Protein AF-A0A183N0U7-F1 (afdb_monomer)

Secondary structure (DSSP, 8-state):
-HHHHHHTT--------HHHHHHHHT---HHHHHHHHHHHHHHHHHTS-TTSHHHHHHH----SPPPTTS-S--HHHHHHHHHHHTT--HHHHHHHHH-HHHHHHHHTS----------HHHHHHHHHHHHHHHHHTHHHHH-TTS-HHHHHHHIIIIIIHHHTTTGGGS---HHHHHHHHHHHHHHHHHHTT--------HHHHHHHHT---HHHH--

Radius of gyration: 23.71 Å; Cα contacts (8 Å, |Δi|>4): 137; chains: 1; bounding box: 47×40×79 Å

Structure (mmCIF, N/CA/C/O backbone):
data_AF-A0A183N0U7-F1
#
_entry.id   AF-A0A183N0U7-F1
#
loop_
_atom_site.group_PDB
_atom_site.id
_atom_site.type_symbol
_atom_site.label_atom_id
_atom_site.label_alt_id
_atom_site.label_comp_id
_atom_site.label_asym_id
_atom_site.label_entity_id
_atom_site.label_seq_id
_atom_site.pdbx_PDB_ins_code
_atom_site.Cartn_x
_atom_site.Cartn_y
_atom_site.Cartn_z
_atom_site.occupancy
_atom_site.B_iso_or_equiv
_atom_site.auth_seq_id
_atom_site.auth_comp_id
_atom_site.auth_asym_id
_atom_site.auth_atom_id
_atom_site.pdbx_PDB_model_num
ATOM 1 N N . MET A 1 1 ? 2.388 3.482 41.988 1.00 51.44 1 MET A N 1
ATOM 2 C CA . MET A 1 1 ? 1.963 4.095 40.704 1.00 51.44 1 MET A CA 1
ATOM 3 C C . MET A 1 1 ? 0.441 4.252 40.556 1.00 51.44 1 MET A C 1
ATOM 5 O O . MET A 1 1 ? 0.036 5.182 39.876 1.00 51.44 1 MET A O 1
ATOM 9 N N . GLU A 1 2 ? -0.418 3.443 41.204 1.00 43.81 2 GLU A N 1
ATOM 10 C CA . GLU A 1 2 ? -1.892 3.573 41.075 1.00 43.81 2 GLU A CA 1
ATOM 11 C C . GLU A 1 2 ? -2.522 4.766 41.834 1.00 43.81 2 GLU A C 1
ATOM 13 O O . GLU A 1 2 ? -3.562 5.289 41.420 1.00 43.81 2 GLU A O 1
ATOM 18 N N . CYS A 1 3 ? -1.899 5.241 42.920 1.00 49.72 3 CYS A N 1
ATOM 19 C CA . CYS A 1 3 ? -2.452 6.319 43.753 1.00 49.72 3 CYS A CA 1
ATOM 20 C C . CYS A 1 3 ? -2.441 7.685 43.039 1.00 49.72 3 CYS A C 1
ATOM 22 O O . CYS A 1 3 ? -3.459 8.374 43.011 1.00 49.72 3 CYS A O 1
ATOM 24 N N . LEU A 1 4 ? -1.335 8.042 42.374 1.00 53.50 4 LEU A N 1
ATOM 25 C CA . LEU A 1 4 ? -1.206 9.309 41.635 1.00 53.50 4 LEU A CA 1
ATOM 26 C C . LEU A 1 4 ? -2.133 9.365 40.409 1.00 53.50 4 LEU A C 1
ATOM 28 O O . LEU A 1 4 ? -2.734 10.399 40.123 1.00 53.50 4 LEU A O 1
ATOM 32 N N . THR A 1 5 ? -2.336 8.231 39.729 1.00 48.34 5 THR A N 1
ATOM 33 C CA . THR A 1 5 ? -3.247 8.146 38.575 1.00 48.34 5 THR A CA 1
ATOM 34 C C . THR A 1 5 ? -4.721 8.339 38.950 1.00 48.34 5 THR A C 1
ATOM 36 O O . THR A 1 5 ? -5.491 8.875 38.152 1.00 48.34 5 THR A O 1
ATOM 39 N N . LYS A 1 6 ? -5.122 7.952 40.172 1.00 49.41 6 LYS A N 1
ATOM 40 C CA . LYS A 1 6 ? -6.489 8.138 40.694 1.00 49.41 6 LYS A CA 1
ATOM 41 C C . LYS A 1 6 ? -6.762 9.576 41.137 1.00 49.41 6 LYS A C 1
ATOM 43 O O . LYS A 1 6 ? -7.852 10.081 40.879 1.00 49.41 6 LYS A O 1
ATOM 48 N N . ILE A 1 7 ? -5.779 10.240 41.750 1.00 56.00 7 ILE A N 1
ATOM 49 C CA . ILE A 1 7 ? -5.892 11.631 42.224 1.00 56.00 7 ILE A CA 1
ATOM 50 C C . ILE A 1 7 ? -6.069 12.605 41.046 1.00 56.00 7 ILE A C 1
ATOM 52 O O . ILE A 1 7 ? -6.884 13.520 41.119 1.00 56.00 7 ILE A O 1
ATOM 56 N N . LEU A 1 8 ? -5.393 12.358 39.919 1.00 51.69 8 LEU A N 1
ATOM 57 C CA . LEU A 1 8 ? -5.448 13.214 38.725 1.00 51.69 8 LEU A CA 1
ATOM 58 C C . LEU A 1 8 ? -6.640 12.931 37.778 1.00 51.69 8 LEU A C 1
ATOM 60 O O . LEU A 1 8 ? -6.737 13.555 36.724 1.00 51.69 8 LEU A O 1
ATOM 64 N N . ARG A 1 9 ? -7.554 12.001 38.116 1.00 47.62 9 ARG A N 1
ATOM 65 C CA . ARG A 1 9 ? -8.712 11.583 37.280 1.00 47.62 9 ARG A CA 1
ATOM 66 C C . ARG A 1 9 ? -8.363 11.224 35.821 1.00 47.62 9 ARG A C 1
ATOM 68 O O . ARG A 1 9 ? -9.164 11.439 34.910 1.00 47.62 9 ARG A O 1
ATOM 75 N N . ILE A 1 10 ? -7.196 10.634 35.578 1.00 47.94 10 ILE A N 1
ATOM 76 C CA . ILE A 1 10 ? -6.761 10.276 34.221 1.00 47.94 10 ILE A CA 1
ATOM 77 C C . ILE A 1 10 ? -7.355 8.907 33.845 1.00 47.94 10 ILE A C 1
ATOM 79 O O . ILE A 1 10 ? -6.929 7.870 34.351 1.00 47.94 10 ILE A O 1
ATOM 83 N N . ARG A 1 11 ? -8.353 8.883 32.947 1.00 43.78 11 ARG A N 1
ATOM 84 C CA . ARG A 1 11 ? -8.773 7.655 32.244 1.00 43.78 11 ARG A CA 1
ATOM 85 C C . ARG A 1 11 ? -7.771 7.373 31.126 1.00 43.78 11 ARG A C 1
ATOM 87 O O . ARG A 1 11 ? -7.734 8.106 30.142 1.00 43.78 11 ARG A O 1
ATOM 94 N N . TRP A 1 12 ? -6.987 6.311 31.269 1.00 42.22 12 TRP A N 1
ATOM 95 C CA . TRP A 1 12 ? -6.138 5.784 30.198 1.00 42.22 12 TRP A CA 1
ATOM 96 C C . TRP A 1 12 ? -6.956 5.442 28.943 1.00 42.22 12 TRP A C 1
ATOM 98 O O . TRP A 1 12 ? -8.078 4.940 29.064 1.00 42.22 12 TRP A O 1
ATOM 108 N N . PRO A 1 13 ? -6.370 5.592 27.744 1.00 51.69 13 PRO A N 1
ATOM 109 C CA . PRO A 1 13 ? -6.597 4.569 26.734 1.00 51.69 13 PRO A CA 1
ATOM 110 C C . PRO A 1 13 ? -5.296 4.003 26.149 1.00 51.69 13 PRO A C 1
ATOM 112 O O . PRO A 1 13 ? -4.241 4.632 26.139 1.00 51.69 13 PRO A O 1
ATOM 115 N N . ASP A 1 14 ? -5.422 2.766 25.672 1.00 45.81 14 ASP A N 1
ATOM 116 C CA . ASP A 1 14 ? -4.368 1.855 25.234 1.00 45.81 14 ASP A CA 1
ATOM 117 C C . ASP A 1 14 ? -3.428 2.417 24.152 1.00 45.81 14 ASP A C 1
ATOM 119 O O . ASP A 1 14 ? -3.841 2.712 23.024 1.00 45.81 14 ASP A O 1
ATOM 123 N N . THR A 1 15 ? -2.120 2.406 24.424 1.00 54.84 15 THR A N 1
ATOM 124 C CA . THR A 1 15 ? -1.085 2.568 23.393 1.00 54.84 15 THR A CA 1
ATOM 125 C C . THR A 1 15 ? -1.055 1.325 22.496 1.00 54.84 15 THR A C 1
ATOM 127 O O . THR A 1 15 ? -0.337 0.357 22.747 1.00 54.84 15 THR A O 1
ATOM 130 N N . ILE A 1 16 ? -1.854 1.316 21.426 1.00 60.91 16 ILE A N 1
ATOM 131 C CA . ILE A 1 16 ? -1.828 0.236 20.430 1.00 60.91 16 ILE A CA 1
ATOM 132 C C . ILE A 1 16 ? -0.615 0.434 19.510 1.00 60.91 16 ILE A C 1
ATOM 134 O O . ILE A 1 16 ? -0.555 1.385 18.720 1.00 60.91 16 ILE A O 1
ATOM 138 N N . SER A 1 17 ? 0.342 -0.496 19.593 1.00 69.19 17 SER A N 1
ATOM 139 C CA . SER A 1 17 ? 1.489 -0.559 18.683 1.00 69.19 17 SER A CA 1
ATOM 140 C C . SER A 1 17 ? 1.032 -0.714 17.225 1.00 69.19 17 SER A C 1
ATOM 142 O O . SER A 1 17 ? -0.030 -1.274 16.943 1.00 69.19 17 SER A O 1
ATOM 144 N N . ASN A 1 18 ? 1.834 -0.231 16.269 1.00 69.19 18 ASN A N 1
ATOM 145 C CA . ASN A 1 18 ? 1.503 -0.374 14.844 1.00 69.19 18 ASN A CA 1
ATOM 146 C C . ASN A 1 18 ? 1.355 -1.854 14.438 1.00 69.19 18 ASN A C 1
ATOM 148 O O . ASN A 1 18 ? 0.469 -2.168 13.653 1.00 69.19 18 ASN A O 1
ATOM 152 N N . ASN A 1 19 ? 2.139 -2.758 15.034 1.00 71.88 19 ASN A N 1
ATOM 153 C CA . ASN A 1 19 ? 2.033 -4.198 14.781 1.00 71.88 19 ASN A CA 1
ATOM 154 C C . ASN A 1 19 ? 0.666 -4.743 15.222 1.00 71.88 19 ASN A C 1
ATOM 156 O O . ASN A 1 19 ? -0.036 -5.364 14.429 1.00 71.88 19 ASN A O 1
ATOM 160 N N . ARG A 1 20 ? 0.217 -4.398 16.436 1.00 71.19 20 ARG A N 1
ATOM 161 C CA . ARG A 1 20 ? -1.098 -4.813 16.953 1.00 71.19 20 ARG A CA 1
ATOM 162 C C . ARG A 1 20 ? -2.259 -4.197 16.161 1.00 71.19 20 ARG A C 1
ATOM 164 O O . ARG A 1 20 ? -3.318 -4.808 16.022 1.00 71.19 20 ARG A O 1
ATOM 171 N N . LEU A 1 21 ? -2.075 -2.989 15.619 1.00 71.81 21 LEU A N 1
ATOM 172 C CA . LEU A 1 21 ? -3.025 -2.360 14.694 1.00 71.81 21 LEU A CA 1
ATOM 173 C C . LEU A 1 21 ? -3.161 -3.168 13.393 1.00 71.81 21 LEU A C 1
ATOM 175 O O . LEU A 1 21 ? -4.276 -3.358 12.901 1.00 71.81 21 LEU A O 1
ATOM 179 N N . TRP A 1 22 ? -2.045 -3.642 12.841 1.00 77.25 22 TRP A N 1
ATOM 180 C CA . TRP A 1 22 ? -2.018 -4.443 11.617 1.00 77.25 22 TRP A CA 1
ATOM 181 C C . TRP A 1 22 ? -2.619 -5.833 11.818 1.00 77.25 22 TRP A C 1
ATOM 183 O O . TRP A 1 22 ? -3.445 -6.237 11.005 1.00 77.25 22 TRP A O 1
ATOM 193 N N . GLU A 1 23 ? -2.325 -6.499 12.935 1.00 77.06 23 GLU A N 1
ATOM 194 C CA . GLU A 1 23 ? -2.944 -7.780 13.312 1.00 77.06 23 GLU A CA 1
ATOM 195 C C . GLU A 1 23 ? -4.469 -7.663 13.410 1.00 77.06 23 GLU A C 1
ATOM 197 O O . GLU A 1 23 ? -5.201 -8.415 12.768 1.00 77.06 23 GLU A O 1
ATOM 202 N N . ARG A 1 24 ? -4.971 -6.653 14.136 1.00 74.50 24 ARG A N 1
ATOM 203 C CA . ARG A 1 24 ? -6.419 -6.425 14.300 1.00 74.50 24 ARG A CA 1
ATOM 204 C C . ARG A 1 24 ? -7.150 -6.112 12.997 1.00 74.50 24 ARG A C 1
ATOM 206 O O . ARG A 1 24 ? -8.359 -6.300 12.919 1.00 74.50 24 ARG A O 1
ATOM 213 N N . THR A 1 25 ? -6.448 -5.579 12.002 1.00 73.56 25 THR A N 1
ATOM 214 C CA . THR A 1 25 ? -7.036 -5.182 10.713 1.00 73.56 25 THR A CA 1
ATOM 215 C C . THR A 1 25 ? -6.690 -6.144 9.578 1.00 73.56 25 THR A C 1
ATOM 217 O O . THR A 1 25 ? -7.165 -5.942 8.459 1.00 73.56 25 THR A O 1
ATOM 220 N N . ASN A 1 26 ? -5.898 -7.185 9.863 1.00 83.00 26 ASN A N 1
ATOM 221 C CA . ASN A 1 26 ? -5.311 -8.106 8.892 1.00 83.00 26 ASN A CA 1
ATOM 222 C C . ASN A 1 26 ? -4.621 -7.372 7.723 1.00 83.00 26 ASN A C 1
ATOM 224 O O . ASN A 1 26 ? -4.872 -7.644 6.547 1.00 83.00 26 ASN A O 1
ATOM 228 N N . GLN A 1 27 ? -3.818 -6.357 8.050 1.00 79.44 27 GLN A N 1
ATOM 229 C CA . GLN A 1 27 ? -3.131 -5.505 7.078 1.00 79.44 27 GLN A CA 1
ATOM 230 C C . GLN A 1 27 ? -1.638 -5.810 7.040 1.00 79.44 27 GLN A C 1
ATOM 232 O O . GLN A 1 27 ? -1.033 -6.123 8.057 1.00 79.44 27 GLN A O 1
ATOM 237 N N . ILE A 1 28 ? -1.040 -5.642 5.862 1.00 81.19 28 ILE A N 1
ATOM 238 C CA . ILE A 1 28 ? 0.413 -5.689 5.674 1.00 81.19 28 ILE A CA 1
ATOM 239 C C . ILE A 1 28 ? 0.990 -4.269 5.581 1.00 81.19 28 ILE A C 1
ATOM 241 O O . ILE A 1 28 ? 0.267 -3.341 5.181 1.00 81.19 28 ILE A O 1
ATOM 245 N N . PRO A 1 29 ? 2.279 -4.076 5.911 1.00 81.94 29 PRO A N 1
ATOM 246 C CA . PRO A 1 29 ? 2.977 -2.823 5.667 1.00 81.94 29 PRO A CA 1
ATOM 247 C C . PRO A 1 29 ? 2.870 -2.378 4.201 1.00 81.94 29 PRO A C 1
ATOM 249 O O . PRO A 1 29 ? 2.905 -3.181 3.268 1.00 81.94 29 PRO A O 1
ATOM 252 N N . ALA A 1 30 ? 2.776 -1.067 3.985 1.00 80.31 30 ALA A N 1
ATOM 253 C CA . ALA A 1 30 ? 2.649 -0.462 2.662 1.00 80.31 30 ALA A CA 1
ATOM 254 C C . ALA A 1 30 ? 3.845 -0.789 1.759 1.00 80.31 30 ALA A C 1
ATOM 256 O O . ALA A 1 30 ? 3.684 -0.913 0.549 1.00 80.31 30 ALA A O 1
ATOM 257 N N . GLU A 1 31 ? 5.034 -0.946 2.344 1.00 78.19 31 GLU A N 1
ATOM 258 C CA . GLU A 1 31 ? 6.235 -1.422 1.655 1.00 78.19 31 GLU A CA 1
ATOM 259 C C . GLU A 1 31 ? 5.996 -2.758 0.955 1.00 78.19 31 GLU A C 1
ATOM 261 O O . GLU A 1 31 ? 6.149 -2.857 -0.265 1.00 78.19 31 GLU A O 1
ATOM 266 N N . GLU A 1 32 ? 5.575 -3.760 1.725 1.00 76.50 32 GLU A N 1
ATOM 267 C CA . GLU A 1 32 ? 5.324 -5.104 1.223 1.00 76.50 32 GLU A CA 1
ATOM 268 C C . GLU A 1 32 ? 4.238 -5.078 0.154 1.00 76.50 32 GLU A C 1
ATOM 270 O O . GLU A 1 32 ? 4.386 -5.690 -0.897 1.00 76.50 32 GLU A O 1
ATOM 275 N N . GLU A 1 33 ? 3.166 -4.316 0.355 1.00 81.94 33 GLU A N 1
ATOM 276 C CA . GLU A 1 33 ? 2.083 -4.238 -0.623 1.00 81.94 33 GLU A CA 1
ATOM 277 C C . GLU A 1 33 ? 2.512 -3.605 -1.954 1.00 81.94 33 GLU A C 1
ATOM 279 O O . GLU A 1 33 ? 2.183 -4.129 -3.025 1.00 81.94 33 GLU A O 1
ATOM 284 N N . ILE A 1 34 ? 3.266 -2.501 -1.906 1.00 81.62 34 ILE A N 1
ATOM 285 C CA . ILE A 1 34 ? 3.820 -1.847 -3.100 1.00 81.62 34 ILE A CA 1
ATOM 286 C C . ILE A 1 34 ? 4.761 -2.811 -3.826 1.00 81.62 34 ILE A C 1
ATOM 288 O O . ILE A 1 34 ? 4.716 -2.924 -5.054 1.00 81.62 34 ILE A O 1
ATOM 292 N N . MET A 1 35 ? 5.569 -3.556 -3.074 1.00 78.94 35 MET A N 1
ATOM 293 C CA . MET A 1 35 ? 6.503 -4.516 -3.642 1.00 78.94 35 MET A CA 1
ATOM 294 C C . MET A 1 35 ? 5.781 -5.709 -4.274 1.00 78.94 35 MET A C 1
ATOM 296 O O . MET A 1 35 ? 6.055 -6.063 -5.423 1.00 78.94 35 MET A O 1
ATOM 300 N N . LYS A 1 36 ? 4.766 -6.263 -3.602 1.00 81.88 36 LYS A N 1
ATOM 301 C CA . LYS A 1 36 ? 3.905 -7.315 -4.159 1.00 81.88 36 LYS A CA 1
ATOM 302 C C . LYS A 1 36 ? 3.231 -6.857 -5.449 1.00 81.88 36 LYS A C 1
ATOM 304 O O . LYS A 1 36 ? 3.166 -7.625 -6.406 1.00 81.88 36 LYS A O 1
ATOM 309 N N . LYS A 1 37 ? 2.748 -5.613 -5.513 1.00 84.38 37 LYS A N 1
ATOM 310 C CA . LYS A 1 37 ? 2.173 -5.023 -6.734 1.00 84.38 37 LYS A CA 1
ATOM 311 C C . LYS A 1 37 ? 3.199 -4.945 -7.866 1.00 84.38 37 LYS A C 1
ATOM 313 O O . LYS A 1 37 ? 2.921 -5.427 -8.965 1.00 84.38 37 LYS A O 1
ATOM 318 N N . ARG A 1 38 ? 4.400 -4.428 -7.586 1.00 82.31 38 ARG A N 1
ATOM 319 C CA . ARG A 1 38 ? 5.504 -4.359 -8.556 1.00 82.31 38 ARG A CA 1
ATOM 320 C C . ARG A 1 38 ? 5.854 -5.736 -9.115 1.00 82.31 38 ARG A C 1
ATOM 322 O O . ARG A 1 38 ? 5.865 -5.908 -10.332 1.00 82.31 38 ARG A O 1
ATOM 329 N N . TRP A 1 39 ? 6.073 -6.731 -8.260 1.00 82.62 39 TRP A N 1
ATOM 330 C CA . TRP A 1 39 ? 6.417 -8.080 -8.713 1.00 82.62 39 TRP A CA 1
ATOM 331 C C . TRP A 1 39 ? 5.264 -8.787 -9.421 1.00 82.62 39 TRP A C 1
ATOM 333 O O . TRP A 1 39 ? 5.486 -9.499 -10.397 1.00 82.62 39 TRP A O 1
ATOM 343 N N . LYS A 1 40 ? 4.010 -8.568 -9.014 1.00 87.00 40 LYS A N 1
ATOM 344 C CA . LYS A 1 40 ? 2.853 -9.065 -9.777 1.00 87.00 40 LYS A CA 1
ATOM 345 C C . LYS A 1 40 ? 2.842 -8.499 -11.196 1.00 87.00 40 LYS A C 1
ATOM 347 O O . LYS A 1 40 ? 2.623 -9.262 -12.138 1.00 87.00 40 LYS A O 1
ATOM 352 N N . TRP A 1 41 ? 3.120 -7.205 -11.350 1.00 85.75 41 TRP A N 1
ATOM 353 C CA . TRP A 1 41 ? 3.205 -6.556 -12.656 1.00 85.75 41 TRP A CA 1
ATOM 354 C C . TRP A 1 41 ? 4.377 -7.086 -13.490 1.00 85.75 41 TRP A C 1
ATOM 356 O O . TRP A 1 41 ? 4.152 -7.486 -14.627 1.00 85.75 41 TRP A O 1
ATOM 366 N N . ILE A 1 42 ? 5.579 -7.208 -12.912 1.00 84.44 42 ILE A N 1
ATOM 367 C CA . ILE A 1 42 ? 6.756 -7.799 -13.581 1.00 84.44 42 ILE A CA 1
ATOM 368 C C . ILE A 1 42 ? 6.474 -9.242 -14.025 1.00 84.44 42 ILE A C 1
ATOM 370 O O . ILE A 1 42 ? 6.759 -9.625 -15.154 1.00 84.44 42 ILE A O 1
ATOM 374 N N . GLY A 1 43 ? 5.862 -10.059 -13.169 1.00 86.94 43 GLY A N 1
ATOM 375 C CA . GLY A 1 43 ? 5.519 -11.433 -13.536 1.00 86.94 43 GLY A CA 1
ATOM 376 C C . GLY A 1 43 ? 4.483 -11.489 -14.655 1.00 86.94 43 GLY A C 1
ATOM 377 O O . GLY A 1 43 ? 4.579 -12.317 -15.556 1.00 86.94 43 GLY A O 1
ATOM 378 N N . TYR A 1 44 ? 3.481 -10.603 -14.624 1.00 86.31 44 TYR A N 1
ATOM 379 C CA . TYR A 1 44 ? 2.485 -10.501 -15.690 1.00 86.31 44 TYR A CA 1
ATOM 380 C C . TYR A 1 44 ? 3.126 -10.152 -17.034 1.00 86.31 44 TYR A C 1
ATOM 382 O O . TYR A 1 44 ? 2.789 -10.771 -18.042 1.00 86.31 44 TYR A O 1
ATOM 390 N N . THR A 1 45 ? 4.048 -9.193 -17.053 1.00 86.25 45 THR A N 1
ATOM 391 C CA . THR A 1 45 ? 4.719 -8.737 -18.272 1.00 86.25 45 THR A CA 1
ATOM 392 C C . THR A 1 45 ? 5.716 -9.765 -18.806 1.00 86.25 45 THR A C 1
ATOM 394 O O . THR A 1 45 ? 5.709 -10.018 -20.009 1.00 86.25 45 THR A O 1
ATOM 397 N N . LEU A 1 46 ? 6.482 -10.443 -17.942 1.00 85.38 46 LEU A N 1
ATOM 398 C CA . LEU A 1 46 ? 7.382 -11.541 -18.332 1.00 85.38 46 LEU A CA 1
ATOM 399 C C . LEU A 1 46 ? 6.639 -12.745 -18.929 1.00 85.38 46 LEU A C 1
ATOM 401 O O . LEU A 1 46 ? 7.168 -13.427 -19.800 1.00 85.38 46 LEU A O 1
ATOM 405 N N . ARG A 1 47 ? 5.386 -12.986 -18.527 1.00 87.38 47 ARG A N 1
ATOM 406 C CA . ARG A 1 47 ? 4.543 -14.048 -19.103 1.00 87.38 47 ARG A CA 1
ATOM 407 C C . ARG A 1 47 ? 3.947 -13.714 -20.476 1.00 87.38 47 ARG A C 1
ATOM 409 O O . ARG A 1 47 ? 3.403 -14.602 -21.124 1.00 87.38 47 ARG A O 1
ATOM 416 N N . LYS A 1 48 ? 3.986 -12.457 -20.932 1.00 87.69 48 LYS A N 1
ATOM 417 C CA . LYS A 1 48 ? 3.478 -12.070 -22.266 1.00 87.69 48 LYS A CA 1
ATOM 418 C C . LYS A 1 48 ? 4.474 -12.429 -23.353 1.00 87.69 48 LYS A C 1
ATOM 420 O O . LYS A 1 48 ? 5.654 -12.441 -23.074 1.00 87.69 48 LYS A O 1
ATOM 425 N N . ALA A 1 49 ? 4.033 -12.648 -24.589 1.00 85.06 49 ALA A N 1
ATOM 426 C CA . ALA A 1 49 ? 4.939 -12.931 -25.703 1.00 85.06 49 ALA A CA 1
ATOM 427 C C . ALA A 1 49 ? 6.029 -11.839 -25.884 1.00 85.06 49 ALA A C 1
ATOM 429 O O . ALA A 1 49 ? 5.754 -10.657 -25.639 1.00 85.06 49 ALA A O 1
ATOM 430 N N . PRO A 1 50 ? 7.256 -12.209 -26.307 1.00 81.38 50 PRO A N 1
ATOM 431 C CA . PRO A 1 50 ? 8.410 -11.301 -26.401 1.00 81.38 50 PRO A CA 1
ATOM 432 C C . PRO A 1 50 ? 8.225 -10.152 -27.402 1.00 81.38 50 PRO A C 1
ATOM 434 O O . PRO A 1 50 ? 8.857 -9.110 -27.268 1.00 81.38 50 PRO A O 1
ATOM 437 N N . ASN A 1 51 ? 7.318 -10.301 -28.366 1.00 85.62 51 ASN A N 1
ATOM 438 C CA . ASN A 1 51 ? 6.965 -9.279 -29.352 1.00 85.62 51 ASN A CA 1
ATOM 439 C C . ASN A 1 51 ? 6.037 -8.173 -28.810 1.00 85.62 51 ASN A C 1
ATOM 441 O O . ASN A 1 51 ? 5.773 -7.195 -29.505 1.00 85.62 51 ASN A O 1
ATOM 445 N N . ARG A 1 52 ? 5.499 -8.302 -27.589 1.00 87.56 52 ARG A N 1
ATOM 446 C CA . ARG A 1 52 ? 4.629 -7.271 -27.009 1.00 87.56 52 ARG A CA 1
ATOM 447 C C . ARG A 1 52 ? 5.470 -6.084 -26.548 1.00 87.56 52 ARG A C 1
ATOM 449 O O . ARG A 1 52 ? 6.383 -6.253 -25.742 1.00 87.56 52 ARG A O 1
ATOM 456 N N . VAL A 1 53 ? 5.059 -4.877 -26.944 1.00 82.31 53 VAL A N 1
ATOM 457 C CA . VAL A 1 53 ? 5.699 -3.594 -26.580 1.00 82.31 53 VAL A CA 1
ATOM 458 C C . VAL A 1 53 ? 5.995 -3.491 -25.081 1.00 82.31 53 VAL A C 1
ATOM 460 O O . VAL A 1 53 ? 7.058 -3.036 -24.684 1.00 82.31 53 VAL A O 1
ATOM 463 N N . ILE A 1 54 ? 5.089 -3.976 -24.228 1.00 78.50 54 ILE A N 1
ATOM 464 C CA . ILE A 1 54 ? 5.246 -3.927 -22.767 1.00 78.50 54 ILE A CA 1
ATOM 465 C C . ILE A 1 54 ? 6.404 -4.824 -22.278 1.00 78.50 54 ILE A C 1
ATOM 467 O O . ILE A 1 54 ? 7.101 -4.449 -21.339 1.00 78.50 54 ILE A O 1
ATOM 471 N N . ARG A 1 55 ? 6.635 -5.988 -22.906 1.00 82.44 55 ARG A N 1
ATOM 472 C CA . ARG A 1 55 ? 7.760 -6.882 -22.573 1.00 82.44 55 ARG A CA 1
ATOM 473 C C . ARG A 1 55 ? 9.073 -6.334 -23.127 1.00 82.44 55 ARG A C 1
ATOM 475 O O . ARG A 1 55 ? 10.066 -6.334 -22.412 1.00 82.44 55 ARG A O 1
ATOM 482 N N . GLN A 1 56 ? 9.053 -5.774 -24.335 1.00 81.25 56 GLN A N 1
ATOM 483 C CA . GLN A 1 56 ? 10.210 -5.081 -24.907 1.00 81.25 56 GLN A CA 1
ATOM 484 C C . GLN A 1 56 ? 10.612 -3.860 -24.069 1.00 81.25 56 GLN A C 1
ATOM 486 O O . GLN A 1 56 ? 11.791 -3.658 -23.810 1.00 81.25 56 GLN A O 1
ATOM 491 N N . ALA A 1 57 ? 9.644 -3.088 -23.568 1.00 79.00 57 ALA A N 1
ATOM 492 C CA . ALA A 1 57 ? 9.891 -1.912 -22.735 1.00 79.00 57 ALA A CA 1
ATOM 493 C C . ALA A 1 57 ? 10.581 -2.238 -21.397 1.00 79.00 57 ALA A C 1
ATOM 495 O O . ALA A 1 57 ? 11.299 -1.390 -20.872 1.00 79.00 57 ALA A O 1
ATOM 496 N N . LEU A 1 58 ? 10.404 -3.451 -20.853 1.00 77.19 58 LEU A N 1
ATOM 497 C CA . LEU A 1 58 ? 11.121 -3.893 -19.649 1.00 77.19 58 LEU A CA 1
ATOM 498 C C . LEU A 1 58 ? 12.625 -4.055 -19.892 1.00 77.19 58 LEU A C 1
ATOM 500 O O . LEU A 1 58 ? 13.434 -3.709 -19.031 1.00 77.19 58 LEU A O 1
ATOM 504 N N . THR A 1 59 ? 12.993 -4.595 -21.053 1.00 70.19 59 THR A N 1
ATOM 505 C CA . THR A 1 59 ? 14.381 -4.903 -21.425 1.00 70.19 59 THR A CA 1
ATOM 506 C C . THR A 1 59 ? 15.016 -3.811 -22.283 1.00 70.19 59 THR A C 1
ATOM 508 O O . THR A 1 59 ? 16.211 -3.873 -22.570 1.00 70.19 59 THR A O 1
ATOM 511 N N . TRP A 1 60 ? 14.251 -2.793 -22.681 1.00 75.31 60 TRP A N 1
ATOM 512 C CA . TRP A 1 60 ? 14.725 -1.708 -23.531 1.00 75.31 60 TRP A CA 1
ATOM 513 C C . TRP A 1 60 ? 15.743 -0.830 -22.799 1.00 75.31 60 TRP A C 1
ATOM 515 O O . TRP A 1 60 ? 15.479 -0.308 -21.713 1.00 75.31 60 TRP A O 1
ATOM 525 N N . ASN A 1 61 ? 16.918 -0.651 -23.403 1.00 71.38 61 ASN A N 1
ATOM 526 C CA . ASN A 1 61 ? 17.922 0.303 -22.944 1.00 71.38 61 ASN A CA 1
ATOM 527 C C . ASN A 1 61 ? 17.953 1.487 -23.923 1.00 71.38 61 ASN A C 1
ATOM 529 O O . ASN A 1 61 ? 18.346 1.288 -25.072 1.00 71.38 61 ASN A O 1
ATOM 533 N N . PRO A 1 62 ? 17.529 2.701 -23.526 1.00 65.50 62 PRO A N 1
ATOM 534 C CA . PRO A 1 62 ? 17.537 3.837 -24.437 1.00 65.50 62 PRO A CA 1
ATOM 535 C C . PRO A 1 62 ? 18.980 4.217 -24.792 1.00 65.50 62 PRO A C 1
ATOM 537 O O . PRO A 1 62 ? 19.755 4.600 -23.916 1.00 65.50 62 PRO A O 1
ATOM 540 N N . GLN A 1 63 ? 19.331 4.119 -26.075 1.00 59.56 63 GLN A N 1
ATOM 541 C CA . GLN A 1 63 ? 20.613 4.590 -26.596 1.00 59.56 63 GLN A CA 1
ATOM 542 C C . GLN A 1 63 ? 20.612 6.121 -26.746 1.00 59.56 63 GLN A C 1
ATOM 544 O O . GLN A 1 63 ? 19.585 6.717 -27.073 1.00 59.56 63 GLN A O 1
ATOM 549 N N . GLY A 1 64 ? 21.763 6.754 -26.504 1.00 69.25 64 GLY A N 1
ATOM 550 C CA . GLY A 1 64 ? 21.970 8.196 -26.679 1.00 69.25 64 GLY A CA 1
ATOM 551 C C . GLY A 1 64 ? 22.361 8.947 -25.403 1.00 69.25 64 GLY A C 1
ATOM 552 O O . GLY A 1 64 ? 22.281 8.430 -24.286 1.00 69.25 64 GLY A O 1
ATOM 553 N N . GLN A 1 65 ? 22.805 10.197 -25.573 1.00 64.19 65 GLN A N 1
ATOM 554 C CA . GLN A 1 65 ? 23.206 11.039 -24.449 1.00 64.19 65 GLN A CA 1
ATOM 555 C C . GLN A 1 65 ? 22.002 11.576 -23.666 1.00 64.19 65 GLN A C 1
ATOM 557 O O . GLN A 1 65 ? 20.959 11.968 -24.192 1.00 64.19 65 GLN A O 1
ATOM 562 N N . ARG A 1 66 ? 22.164 11.584 -22.348 1.00 67.38 66 ARG A N 1
ATOM 563 C CA . ARG A 1 66 ? 21.156 11.965 -21.363 1.00 67.38 66 ARG A CA 1
ATOM 564 C C . ARG A 1 66 ? 21.032 13.490 -21.282 1.00 67.38 66 ARG A C 1
ATOM 566 O O . ARG A 1 66 ? 22.004 14.174 -20.983 1.00 67.38 66 ARG A O 1
ATOM 573 N N . LYS A 1 67 ? 19.815 14.026 -21.431 1.00 67.00 67 LYS A N 1
ATOM 574 C CA . LYS A 1 67 ? 19.547 15.462 -21.214 1.00 67.00 67 LYS A CA 1
ATOM 575 C C . LYS A 1 67 ? 19.846 15.880 -19.764 1.00 67.00 67 LYS A C 1
ATOM 577 O O . LYS A 1 67 ? 19.443 15.194 -18.816 1.00 67.00 67 LYS A O 1
ATOM 582 N N . ARG A 1 68 ? 20.515 17.027 -19.592 1.00 58.81 68 ARG A N 1
ATOM 583 C CA . ARG A 1 68 ? 20.813 17.650 -18.288 1.00 58.81 68 ARG A CA 1
ATOM 584 C C . ARG A 1 68 ? 19.498 17.859 -17.511 1.00 58.81 68 ARG A C 1
ATOM 586 O O . ARG A 1 68 ? 18.540 18.390 -18.057 1.00 58.81 68 ARG A O 1
ATOM 593 N N . GLY A 1 69 ? 19.424 17.367 -16.267 1.00 60.19 69 GLY A N 1
ATOM 594 C CA . GLY A 1 69 ? 18.245 17.475 -15.380 1.00 60.19 69 GLY A CA 1
ATOM 595 C C . GLY A 1 69 ? 17.342 16.232 -15.246 1.00 60.19 69 GLY A C 1
ATOM 596 O O . GLY A 1 69 ? 16.622 16.104 -14.256 1.00 60.19 69 GLY A O 1
ATOM 597 N N . ARG A 1 70 ? 17.389 15.256 -16.163 1.00 55.84 70 ARG A N 1
ATOM 598 C CA . ARG A 1 70 ? 16.476 14.089 -16.147 1.00 55.84 70 ARG A CA 1
ATOM 599 C C . ARG A 1 70 ? 16.917 13.004 -15.160 1.00 55.84 70 ARG A C 1
ATOM 601 O O . ARG A 1 70 ? 17.607 12.155 -15.628 1.00 55.84 70 ARG A O 1
ATOM 608 N N . SER A 1 71 ? 16.594 12.936 -13.866 1.00 54.69 71 SER A N 1
ATOM 609 C CA . SER A 1 71 ? 16.930 11.844 -12.876 1.00 54.69 71 SER A CA 1
ATOM 610 C C . SER A 1 71 ? 17.783 10.605 -13.310 1.00 54.69 71 SER A C 1
ATOM 612 O O . SER A 1 71 ? 17.442 9.907 -14.261 1.00 54.69 71 SER A O 1
ATOM 614 N N . GLU A 1 72 ? 18.882 10.313 -12.599 1.00 52.84 72 GLU A N 1
ATOM 615 C CA . GLU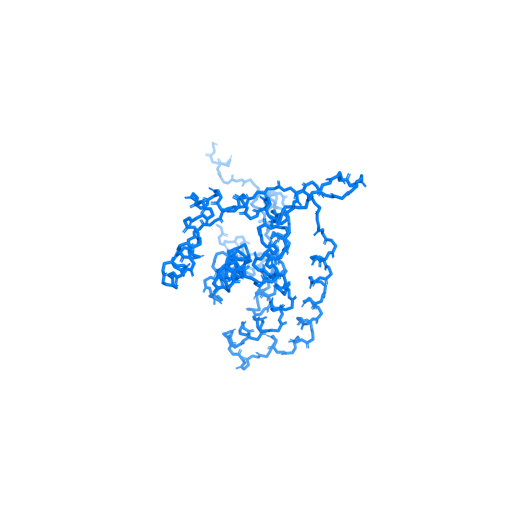 A 1 72 ? 19.930 9.314 -12.949 1.00 52.84 72 GLU A CA 1
ATOM 616 C C . GLU A 1 72 ? 19.468 7.847 -13.078 1.00 52.84 72 GLU A C 1
ATOM 618 O O . GLU A 1 72 ? 20.069 7.065 -13.820 1.00 52.84 72 GLU A O 1
ATOM 623 N N . ASN A 1 73 ? 18.367 7.477 -12.419 1.00 56.50 73 ASN A N 1
ATOM 624 C CA . ASN A 1 73 ? 17.891 6.095 -12.358 1.00 56.50 73 ASN A CA 1
ATOM 625 C C . ASN A 1 73 ? 16.697 5.857 -13.296 1.00 56.50 73 ASN A C 1
ATOM 627 O O . ASN A 1 73 ? 15.677 6.541 -13.201 1.00 56.50 73 ASN A O 1
ATOM 631 N N . THR A 1 74 ? 16.818 4.866 -14.182 1.00 63.44 74 THR A N 1
ATOM 632 C CA . THR A 1 74 ? 15.740 4.311 -15.018 1.00 63.44 74 THR A CA 1
ATOM 633 C C . THR A 1 74 ? 14.951 3.258 -14.239 1.00 63.44 74 THR A C 1
ATOM 635 O O . THR A 1 74 ? 15.534 2.550 -13.419 1.00 63.44 74 THR A O 1
ATOM 638 N N . SER A 1 75 ? 13.665 3.062 -14.558 1.00 62.09 75 SER A N 1
ATOM 639 C CA . SER A 1 75 ? 12.841 1.983 -13.977 1.00 62.09 75 SER A CA 1
ATOM 640 C C . SER A 1 75 ? 13.513 0.607 -14.070 1.00 62.09 75 SER A C 1
ATOM 642 O O . SER A 1 75 ? 13.413 -0.184 -13.141 1.00 62.09 75 SER A O 1
ATOM 644 N N . ARG A 1 76 ? 14.287 0.359 -15.137 1.00 69.44 76 ARG A N 1
ATOM 645 C CA . ARG A 1 76 ? 15.121 -0.841 -15.288 1.00 69.44 76 ARG A CA 1
ATOM 646 C C . ARG A 1 76 ? 16.202 -0.974 -14.208 1.00 69.44 76 ARG A C 1
ATOM 648 O O . ARG A 1 76 ? 16.308 -2.031 -13.603 1.00 69.44 76 ARG A O 1
ATOM 655 N N . ARG A 1 77 ? 16.980 0.081 -13.933 1.00 70.62 77 ARG A N 1
ATOM 656 C CA . ARG A 1 77 ? 18.038 0.060 -12.902 1.00 70.62 77 ARG A CA 1
ATOM 657 C C . ARG A 1 77 ? 17.456 -0.176 -11.509 1.00 70.62 77 ARG A C 1
ATOM 659 O O . ARG A 1 77 ? 18.074 -0.849 -10.695 1.00 70.62 77 ARG A O 1
ATOM 666 N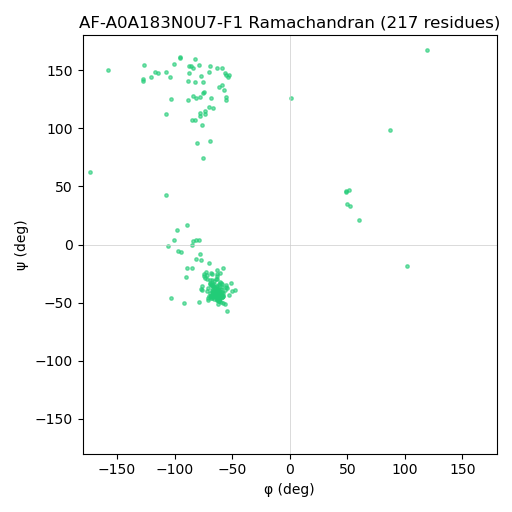 N . GLU A 1 78 ? 16.267 0.362 -11.241 1.00 69.50 78 GLU A N 1
ATOM 667 C CA . GLU A 1 78 ? 15.547 0.139 -9.982 1.00 69.50 78 GLU A CA 1
ATOM 668 C C . GLU A 1 78 ? 15.059 -1.314 -9.866 1.00 69.50 78 GLU A C 1
ATOM 670 O O . GLU A 1 78 ? 15.305 -1.956 -8.849 1.00 69.50 78 GLU A O 1
ATOM 675 N N . MET A 1 79 ? 14.484 -1.875 -10.934 1.00 71.75 79 MET A N 1
ATOM 676 C CA . MET A 1 79 ? 14.121 -3.297 -10.983 1.00 71.75 79 MET A CA 1
ATOM 677 C C . MET A 1 79 ? 15.339 -4.212 -10.827 1.00 71.75 79 MET A C 1
ATOM 679 O O . MET A 1 79 ? 15.275 -5.176 -10.079 1.00 71.75 79 MET A O 1
ATOM 683 N N . GLU A 1 80 ? 16.470 -3.899 -11.463 1.00 74.19 80 GLU A N 1
ATOM 684 C CA . GLU A 1 80 ? 17.726 -4.648 -11.312 1.00 74.19 80 GLU A CA 1
ATOM 685 C C . GLU A 1 80 ? 18.289 -4.574 -9.883 1.00 74.19 80 GLU A C 1
ATOM 687 O O . GLU A 1 80 ? 18.969 -5.495 -9.433 1.00 74.19 80 GLU A O 1
ATOM 692 N N . ILE A 1 81 ? 18.034 -3.487 -9.148 1.00 74.00 81 ILE A N 1
ATOM 693 C CA . ILE A 1 81 ? 18.375 -3.389 -7.721 1.00 74.00 81 ILE A CA 1
ATOM 694 C C . ILE A 1 81 ? 17.457 -4.297 -6.896 1.00 74.00 81 ILE A C 1
ATOM 696 O O . ILE A 1 81 ? 17.951 -5.041 -6.051 1.00 74.00 81 ILE A O 1
ATOM 700 N N . ASP A 1 82 ? 16.148 -4.269 -7.150 1.00 72.50 82 ASP A N 1
ATOM 701 C CA . ASP A 1 82 ? 15.180 -5.128 -6.456 1.00 72.50 82 ASP A CA 1
ATOM 702 C C . ASP A 1 82 ? 15.430 -6.623 -6.763 1.00 72.50 82 ASP A C 1
ATOM 704 O O . ASP A 1 82 ? 15.353 -7.463 -5.870 1.00 72.50 82 ASP A O 1
ATOM 708 N N . MET A 1 83 ? 15.828 -6.961 -7.995 1.00 74.56 83 MET A N 1
ATOM 709 C CA . MET A 1 83 ? 16.231 -8.317 -8.401 1.00 74.56 83 MET A CA 1
ATOM 710 C C . MET A 1 83 ? 17.512 -8.781 -7.712 1.00 74.56 83 MET A C 1
ATOM 712 O O . MET A 1 83 ? 17.563 -9.905 -7.209 1.00 74.56 83 MET A O 1
ATOM 716 N N . ARG A 1 84 ? 18.528 -7.910 -7.637 1.00 76.25 84 ARG A N 1
ATOM 717 C CA . ARG A 1 84 ? 19.774 -8.209 -6.918 1.00 76.25 84 ARG A CA 1
ATOM 718 C C . ARG A 1 84 ? 19.523 -8.517 -5.445 1.00 76.25 84 ARG A C 1
ATOM 720 O O . ARG A 1 84 ? 20.155 -9.420 -4.913 1.00 76.25 84 ARG A O 1
ATOM 727 N N . LYS A 1 85 ? 18.565 -7.842 -4.804 1.00 72.31 85 LYS A N 1
ATOM 728 C CA . LYS A 1 85 ? 18.177 -8.138 -3.412 1.00 72.31 85 LYS A CA 1
ATOM 729 C C . LYS A 1 85 ? 17.537 -9.507 -3.240 1.00 72.31 85 LYS A C 1
ATOM 731 O O . LYS A 1 85 ? 17.763 -10.151 -2.226 1.00 72.31 85 LYS A O 1
ATOM 736 N N . MET A 1 86 ? 16.781 -9.972 -4.229 1.00 68.50 86 MET A N 1
ATOM 737 C CA . MET A 1 86 ? 16.242 -11.334 -4.210 1.00 68.50 86 MET A CA 1
ATOM 738 C C . MET A 1 86 ? 17.274 -12.393 -4.614 1.00 68.50 86 MET A C 1
ATOM 740 O O . MET A 1 86 ? 16.924 -13.567 -4.713 1.00 68.50 86 MET A O 1
ATOM 744 N N . ASN A 1 87 ? 18.530 -11.993 -4.854 1.00 74.19 87 ASN A N 1
ATOM 745 C CA . ASN A 1 87 ? 19.598 -12.849 -5.352 1.00 74.19 87 ASN A CA 1
ATOM 746 C C . ASN A 1 87 ? 19.164 -13.622 -6.614 1.00 74.19 87 ASN A C 1
ATOM 748 O O . ASN A 1 87 ? 19.260 -14.851 -6.695 1.00 74.19 87 ASN A O 1
ATOM 752 N N . LYS A 1 88 ? 18.559 -12.902 -7.568 1.00 76.38 88 LYS A N 1
ATOM 753 C CA . LYS A 1 88 ? 18.039 -13.449 -8.829 1.00 76.38 88 LYS A CA 1
ATOM 754 C C . LYS A 1 88 ? 18.591 -12.665 -10.010 1.00 76.38 88 LYS A C 1
ATOM 756 O O . LYS A 1 88 ? 18.683 -11.439 -9.971 1.00 76.38 88 LYS A O 1
ATOM 761 N N . ASN A 1 89 ? 18.889 -13.387 -11.084 1.00 82.06 89 ASN A N 1
ATOM 762 C CA . ASN A 1 89 ? 19.189 -12.813 -12.393 1.00 82.06 89 ASN A CA 1
ATOM 763 C C . ASN A 1 89 ? 17.924 -12.781 -13.278 1.00 82.06 89 ASN A C 1
ATOM 765 O O . ASN A 1 89 ? 16.973 -13.523 -13.028 1.00 82.06 89 ASN A O 1
ATOM 769 N N . TRP A 1 90 ? 17.919 -11.968 -14.338 1.00 76.19 90 TRP A N 1
ATOM 770 C CA . TRP A 1 90 ? 16.820 -11.855 -15.306 1.00 76.19 90 TRP A CA 1
ATOM 771 C C . TRP A 1 90 ? 16.402 -13.208 -15.894 1.00 76.19 90 TRP A C 1
ATOM 773 O O . TRP A 1 90 ? 15.210 -13.497 -15.928 1.00 76.19 90 TRP A O 1
ATOM 783 N N . MET A 1 91 ? 17.360 -14.064 -16.270 1.00 78.62 91 MET A N 1
ATOM 784 C CA . MET A 1 91 ? 17.061 -15.407 -16.793 1.00 78.62 91 MET A CA 1
ATOM 785 C C . MET A 1 91 ? 16.355 -16.300 -15.764 1.00 78.62 91 MET A C 1
ATOM 787 O O . MET A 1 91 ? 15.383 -16.985 -16.081 1.00 78.62 91 MET A O 1
ATOM 791 N N . GLU A 1 92 ? 16.810 -16.283 -14.509 1.00 81.12 92 GLU A N 1
ATOM 792 C CA . GLU A 1 92 ? 16.179 -17.062 -13.439 1.00 81.12 92 GLU A CA 1
ATOM 793 C C . GLU A 1 92 ? 14.777 -16.545 -13.117 1.00 81.12 92 GLU A C 1
ATOM 795 O O . GLU A 1 92 ? 13.868 -17.327 -12.841 1.00 81.12 92 GLU A O 1
ATOM 800 N N . LEU A 1 93 ? 14.604 -15.224 -13.147 1.00 80.69 93 LEU A N 1
ATOM 801 C CA . LEU A 1 93 ? 13.333 -14.564 -12.898 1.00 80.69 93 LEU A CA 1
ATOM 802 C C . LEU A 1 93 ? 12.320 -14.878 -14.002 1.00 80.69 93 LEU A C 1
ATOM 804 O O . LEU A 1 93 ? 11.165 -15.162 -13.706 1.00 80.69 93 LEU A O 1
ATOM 808 N N . GLU A 1 94 ? 12.751 -14.861 -15.260 1.00 81.06 94 GLU A N 1
ATOM 809 C CA . GLU A 1 94 ? 11.929 -15.200 -16.419 1.00 81.06 94 GLU A CA 1
ATOM 810 C C . GLU A 1 94 ? 11.470 -16.661 -16.375 1.00 81.06 94 GLU A C 1
ATOM 812 O O . GLU A 1 94 ? 10.277 -16.932 -16.524 1.00 81.06 94 GLU A O 1
ATOM 817 N N . LYS A 1 95 ? 12.383 -17.586 -16.045 1.00 84.69 95 LYS A N 1
ATOM 818 C CA . LYS A 1 95 ? 12.060 -19.002 -15.825 1.00 84.69 95 LYS A CA 1
ATOM 819 C C . LYS A 1 95 ? 11.085 -19.186 -14.655 1.00 84.69 95 LYS A C 1
ATOM 821 O O . LYS A 1 95 ? 10.098 -19.903 -14.783 1.00 84.69 95 LYS A O 1
ATOM 826 N N . LYS A 1 96 ? 11.300 -18.492 -13.530 1.00 81.75 96 LYS A N 1
ATOM 827 C CA . LYS A 1 96 ? 10.386 -18.533 -12.372 1.00 81.75 96 LYS A CA 1
ATOM 828 C C . LYS A 1 96 ? 9.040 -17.862 -12.632 1.00 81.75 96 LYS A C 1
ATOM 830 O O . LYS A 1 96 ? 8.054 -18.275 -12.044 1.00 81.75 96 LYS A O 1
ATOM 835 N N . ALA A 1 97 ? 8.963 -16.840 -13.481 1.00 81.25 97 ALA A N 1
ATOM 836 C CA . ALA A 1 97 ? 7.707 -16.153 -13.785 1.00 81.25 97 ALA A CA 1
ATOM 837 C C . ALA A 1 97 ? 6.717 -17.040 -14.553 1.00 81.25 97 ALA A C 1
ATOM 839 O O . ALA A 1 97 ? 5.503 -16.800 -14.475 1.00 81.25 97 ALA A O 1
ATOM 840 N N . GLN A 1 98 ? 7.229 -18.040 -15.279 1.00 84.25 98 GLN A N 1
ATOM 841 C CA . GLN A 1 98 ? 6.436 -19.070 -15.952 1.00 84.25 98 GLN A CA 1
ATOM 842 C C . GLN A 1 98 ? 5.809 -20.048 -14.948 1.00 84.25 98 GLN A C 1
ATOM 844 O O . GLN A 1 98 ? 4.643 -20.411 -15.106 1.00 84.25 98 GLN A O 1
ATOM 849 N N . ASP A 1 99 ? 6.526 -20.392 -13.874 1.00 85.62 99 ASP A N 1
ATOM 850 C CA . ASP A 1 99 ? 5.973 -21.134 -12.740 1.00 85.62 99 ASP A CA 1
ATOM 851 C C . ASP A 1 99 ? 5.108 -20.219 -11.853 1.00 85.62 99 ASP A C 1
ATOM 853 O O . ASP A 1 99 ? 5.590 -19.434 -11.037 1.00 85.62 99 ASP A O 1
ATOM 857 N N . LYS A 1 100 ? 3.783 -20.334 -11.982 1.00 79.38 100 LYS A N 1
ATOM 858 C CA . LYS A 1 100 ? 2.836 -19.527 -11.196 1.00 79.38 100 LYS A CA 1
ATOM 859 C C . LYS A 1 100 ? 2.964 -19.757 -9.685 1.00 79.38 100 LYS A C 1
ATOM 861 O O . LYS A 1 100 ? 2.726 -18.814 -8.927 1.00 79.38 100 LYS A O 1
ATOM 866 N N . VAL A 1 101 ? 3.296 -20.975 -9.251 1.00 80.56 101 VAL A N 1
ATOM 867 C CA . VAL A 1 101 ? 3.366 -21.341 -7.828 1.00 80.56 101 VAL A CA 1
ATOM 868 C C . VAL A 1 101 ? 4.676 -20.835 -7.235 1.00 80.56 101 VAL A C 1
ATOM 870 O O . VAL A 1 101 ? 4.649 -20.093 -6.250 1.00 80.56 101 VAL A O 1
ATOM 873 N N . GLY A 1 102 ? 5.803 -21.115 -7.892 1.00 79.50 102 GLY A N 1
ATOM 874 C CA . GLY A 1 102 ? 7.112 -20.594 -7.500 1.00 79.50 102 GLY A CA 1
ATOM 875 C C . GLY A 1 102 ? 7.186 -19.067 -7.538 1.00 79.50 102 GLY A C 1
ATOM 876 O O . GLY A 1 102 ? 7.804 -18.456 -6.664 1.00 79.50 102 GLY A O 1
ATOM 877 N N . TRP A 1 103 ? 6.493 -18.420 -8.483 1.00 81.00 103 TRP A N 1
ATOM 878 C CA . TRP A 1 103 ? 6.372 -16.960 -8.522 1.00 81.00 103 TRP A CA 1
ATOM 879 C C . TRP A 1 103 ? 5.617 -16.401 -7.313 1.00 81.00 103 TRP A C 1
ATOM 881 O O . TRP A 1 103 ? 6.012 -15.378 -6.756 1.00 81.00 103 TRP A O 1
ATOM 891 N N . LYS A 1 104 ? 4.536 -17.066 -6.885 1.00 78.50 104 LYS A N 1
ATOM 892 C CA . LYS A 1 104 ? 3.747 -16.645 -5.720 1.00 78.50 104 LYS A CA 1
ATOM 893 C C . LYS A 1 104 ? 4.565 -16.751 -4.430 1.00 78.50 104 LYS A C 1
ATOM 895 O O . LYS A 1 104 ? 4.605 -15.785 -3.678 1.00 78.50 104 LYS A O 1
ATOM 900 N N . MET A 1 105 ? 5.278 -17.862 -4.233 1.00 77.62 105 MET A N 1
ATOM 901 C CA . MET A 1 105 ? 6.156 -18.058 -3.070 1.00 77.62 105 MET A CA 1
ATOM 902 C C . MET A 1 105 ? 7.268 -17.004 -2.988 1.00 77.62 105 MET A C 1
ATOM 904 O O . MET A 1 105 ? 7.578 -16.510 -1.911 1.00 77.62 105 MET A O 1
ATOM 908 N N . LEU A 1 106 ? 7.834 -16.614 -4.132 1.00 74.38 106 LEU A N 1
ATOM 909 C CA . LEU A 1 106 ? 8.878 -15.590 -4.206 1.00 74.38 106 LEU A CA 1
ATOM 910 C C . LEU A 1 106 ? 8.359 -14.179 -3.882 1.00 74.38 106 LEU A C 1
ATOM 912 O O . LEU A 1 106 ? 9.084 -13.383 -3.296 1.00 74.38 106 LEU A O 1
ATOM 916 N N . ILE A 1 107 ? 7.107 -13.874 -4.225 1.00 74.25 107 ILE A N 1
ATOM 917 C CA . ILE A 1 107 ? 6.476 -12.582 -3.915 1.00 74.25 107 ILE A CA 1
ATOM 918 C C . ILE A 1 107 ? 6.148 -12.431 -2.425 1.00 74.25 107 ILE A C 1
ATOM 920 O O . ILE A 1 107 ? 6.107 -11.308 -1.921 1.00 74.25 107 ILE A O 1
ATOM 924 N N . ASP A 1 108 ? 5.873 -13.535 -1.733 1.00 69.19 108 ASP A N 1
ATOM 925 C CA . ASP A 1 108 ? 5.466 -13.521 -0.327 1.00 69.19 108 ASP A CA 1
ATOM 926 C C . ASP A 1 108 ? 6.657 -13.480 0.660 1.00 69.19 108 ASP A C 1
ATOM 928 O O . ASP A 1 108 ? 6.433 -13.392 1.864 1.00 69.19 108 ASP A O 1
ATOM 932 N N . GLY A 1 109 ? 7.906 -13.478 0.172 1.00 64.69 109 GLY A N 1
ATOM 933 C CA . GLY A 1 109 ? 9.116 -13.323 0.992 1.00 64.69 109 GLY A CA 1
ATOM 934 C C . GLY A 1 109 ? 9.468 -11.862 1.351 1.00 64.69 109 GLY A C 1
ATOM 935 O O . GLY A 1 109 ? 9.037 -10.932 0.665 1.00 64.69 109 GLY A O 1
ATOM 936 N N . PRO A 1 110 ? 10.272 -11.628 2.410 1.00 50.28 110 PRO A N 1
ATOM 937 C CA . PRO A 1 110 ? 10.618 -10.283 2.876 1.00 50.28 110 PRO A CA 1
ATOM 938 C C . PRO A 1 110 ? 11.633 -9.592 1.949 1.00 50.28 110 PRO A C 1
ATOM 940 O O . PRO A 1 110 ? 12.672 -10.154 1.608 1.00 50.28 110 PRO A O 1
ATOM 943 N N . CYS A 1 111 ? 11.355 -8.343 1.562 1.00 50.53 111 CYS A N 1
ATOM 944 C CA . CYS A 1 111 ? 12.234 -7.501 0.741 1.00 50.53 111 CYS A CA 1
ATOM 945 C C . CYS A 1 111 ? 12.447 -6.146 1.436 1.00 50.53 111 CYS A C 1
ATOM 947 O O . CYS A 1 111 ? 11.502 -5.620 2.012 1.00 50.53 111 CYS A O 1
ATOM 949 N N . SER A 1 112 ? 13.662 -5.583 1.388 1.00 44.38 112 SER A N 1
ATOM 950 C CA . SER A 1 112 ? 14.058 -4.365 2.126 1.00 44.38 112 SER A CA 1
ATOM 951 C C . SER A 1 112 ? 14.379 -3.159 1.217 1.00 44.38 112 SER A C 1
ATOM 953 O O . SER A 1 112 ? 14.885 -3.314 0.103 1.00 44.38 112 SER A O 1
ATOM 955 N N . ILE A 1 113 ? 14.104 -1.923 1.670 1.00 53.06 113 ILE A N 1
ATOM 956 C CA . ILE A 1 113 ? 14.237 -0.651 0.904 1.00 53.06 113 ILE A CA 1
ATOM 957 C C . ILE A 1 113 ? 15.648 -0.012 0.922 1.00 53.06 113 ILE A C 1
ATOM 959 O O . ILE A 1 113 ? 16.393 -0.117 1.889 1.00 53.06 113 ILE A O 1
ATOM 963 N N . ARG A 1 114 ? 15.971 0.770 -0.134 1.00 44.84 114 ARG A N 1
ATOM 964 C CA . ARG A 1 114 ? 17.063 1.775 -0.177 1.00 44.84 114 ARG A CA 1
ATOM 965 C C . ARG A 1 114 ? 16.529 3.219 -0.077 1.00 44.84 114 ARG A C 1
ATOM 967 O O . ARG A 1 114 ? 15.502 3.551 -0.663 1.00 44.84 114 ARG A O 1
ATOM 974 N N . SER A 1 115 ? 17.263 4.106 0.595 1.00 41.00 115 SER A N 1
ATOM 975 C CA . SER A 1 115 ? 17.023 5.557 0.631 1.00 41.00 115 SER A CA 1
ATOM 976 C C . SER A 1 115 ? 17.598 6.273 -0.606 1.00 41.00 115 SER A C 1
ATOM 978 O O . SER A 1 115 ? 18.783 6.151 -0.908 1.00 41.00 115 SER A O 1
ATOM 980 N N . ASN A 1 116 ? 16.776 7.051 -1.325 1.00 40.00 116 ASN A N 1
ATOM 981 C CA . ASN A 1 116 ? 17.253 8.205 -2.100 1.00 40.00 116 ASN A CA 1
ATOM 982 C C . ASN A 1 116 ? 16.123 9.218 -2.373 1.00 40.00 116 ASN A C 1
ATOM 984 O O . ASN A 1 116 ? 14.959 8.834 -2.439 1.00 40.00 116 ASN A O 1
ATOM 988 N N . ARG A 1 117 ? 16.444 10.514 -2.497 1.00 48.78 117 ARG A N 1
ATOM 989 C CA . ARG A 1 117 ? 15.471 11.629 -2.531 1.00 48.78 117 ARG A CA 1
ATOM 990 C C . ARG A 1 117 ? 14.938 11.950 -3.940 1.00 48.78 117 ARG A C 1
ATOM 992 O O . ARG A 1 117 ? 15.638 11.807 -4.936 1.00 48.78 117 ARG A O 1
ATOM 999 N N . ARG A 1 118 ? 13.718 12.516 -3.945 1.00 55.00 118 ARG A N 1
ATOM 1000 C CA . ARG A 1 118 ? 12.913 13.118 -5.038 1.00 55.00 118 ARG A CA 1
ATOM 1001 C C . ARG A 1 118 ? 12.022 12.173 -5.859 1.00 55.00 118 ARG A C 1
ATOM 1003 O O . ARG A 1 118 ? 12.473 11.559 -6.822 1.00 55.00 118 ARG A O 1
ATOM 1010 N N . LEU A 1 119 ? 10.737 12.164 -5.475 1.00 57.94 119 LEU A N 1
ATOM 1011 C CA . LEU A 1 119 ? 9.508 12.117 -6.298 1.00 57.94 119 LEU A CA 1
ATOM 1012 C C . LEU A 1 119 ? 8.293 12.286 -5.356 1.00 57.94 119 LEU A C 1
ATOM 1014 O O . LEU A 1 119 ? 7.491 11.385 -5.145 1.00 57.94 119 LEU A O 1
ATOM 1018 N N . ASP A 1 120 ? 8.231 13.443 -4.700 1.00 62.25 120 ASP A N 1
ATOM 1019 C CA . ASP A 1 120 ? 7.327 13.689 -3.567 1.00 62.25 120 ASP A CA 1
ATOM 1020 C C . ASP A 1 120 ? 5.956 14.244 -4.008 1.00 62.25 120 ASP A C 1
ATOM 1022 O O . ASP A 1 120 ? 4.938 13.989 -3.375 1.00 62.25 120 ASP A O 1
ATOM 1026 N N . ALA A 1 121 ? 5.893 14.952 -5.141 1.00 73.50 121 ALA A N 1
ATOM 1027 C CA . ALA A 1 121 ? 4.681 15.653 -5.576 1.00 73.50 121 ALA A CA 1
ATOM 1028 C C . ALA A 1 121 ? 3.526 14.720 -5.994 1.00 73.50 121 ALA A C 1
ATOM 1030 O O . ALA A 1 121 ? 2.398 14.924 -5.555 1.00 73.50 121 ALA A O 1
ATOM 1031 N N . ASP A 1 122 ? 3.788 13.679 -6.797 1.00 76.75 122 ASP A N 1
ATOM 1032 C CA . ASP A 1 122 ? 2.743 12.735 -7.243 1.00 76.75 122 ASP A CA 1
ATOM 1033 C C . ASP A 1 122 ? 2.197 11.901 -6.071 1.00 76.75 122 ASP A C 1
ATOM 1035 O O . ASP A 1 122 ? 0.986 11.747 -5.915 1.00 76.75 122 ASP A O 1
ATOM 1039 N N . VAL A 1 123 ? 3.078 11.450 -5.170 1.00 80.06 123 VAL A N 1
ATOM 1040 C CA . VAL A 1 123 ? 2.681 10.749 -3.937 1.00 80.06 123 VAL A CA 1
ATOM 1041 C C . VAL A 1 123 ? 1.832 11.667 -3.059 1.00 80.06 123 VAL A C 1
ATOM 1043 O O . VAL A 1 123 ? 0.759 11.267 -2.612 1.00 80.06 123 VAL A O 1
ATOM 1046 N N . LYS A 1 124 ? 2.263 12.917 -2.851 1.00 82.69 124 LYS A N 1
ATOM 1047 C CA . LYS A 1 124 ? 1.500 13.925 -2.101 1.00 82.69 124 LYS A CA 1
ATOM 1048 C C . LYS A 1 124 ? 0.126 14.184 -2.710 1.00 82.69 124 LYS A C 1
ATOM 1050 O O . LYS A 1 124 ? -0.862 14.206 -1.977 1.00 82.69 124 LYS A O 1
ATOM 1055 N N . ALA A 1 125 ? 0.040 14.313 -4.032 1.00 87.12 125 ALA A N 1
ATOM 1056 C CA . ALA A 1 125 ? -1.227 14.497 -4.729 1.00 87.12 125 ALA A CA 1
ATOM 1057 C C . ALA A 1 125 ? -2.169 13.300 -4.515 1.00 87.12 125 ALA A C 1
ATOM 1059 O O . ALA A 1 125 ? -3.350 13.483 -4.215 1.00 87.12 125 ALA A O 1
ATOM 1060 N N . ARG A 1 126 ? -1.653 12.066 -4.593 1.00 89.06 126 ARG A N 1
ATOM 1061 C CA . ARG A 1 126 ? -2.440 10.844 -4.346 1.00 89.06 126 ARG A CA 1
ATOM 1062 C C . ARG A 1 126 ? -2.876 10.712 -2.894 1.00 89.06 126 ARG A C 1
ATOM 1064 O O . ARG A 1 126 ? -4.026 10.363 -2.649 1.00 89.06 126 ARG A O 1
ATOM 1071 N N . VAL A 1 127 ? -2.018 11.068 -1.939 1.00 88.31 127 VAL A N 1
ATOM 1072 C CA . VAL A 1 127 ? -2.394 11.164 -0.520 1.00 8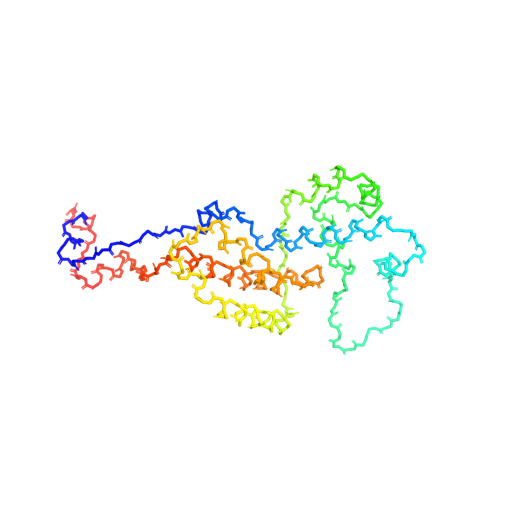8.31 127 VAL A CA 1
ATOM 1073 C C . VAL A 1 127 ? -3.523 12.182 -0.329 1.00 88.31 127 VAL A C 1
ATOM 1075 O O . VAL A 1 127 ? -4.470 11.900 0.400 1.00 88.31 127 VAL A O 1
ATOM 1078 N N . GLY A 1 128 ? -3.482 13.329 -1.015 1.00 90.00 128 GLY A N 1
ATOM 1079 C CA . GLY A 1 128 ? -4.567 14.318 -1.004 1.00 90.00 128 GLY A CA 1
ATOM 1080 C C . GLY A 1 128 ? -5.892 13.767 -1.548 1.00 90.00 128 GLY A C 1
ATOM 1081 O O . GLY A 1 128 ? -6.940 13.918 -0.914 1.00 90.00 128 GLY A O 1
ATOM 1082 N N . LYS A 1 129 ? -5.850 13.046 -2.676 1.00 92.38 129 LYS A N 1
ATOM 1083 C CA . LYS A 1 129 ? -7.028 12.375 -3.257 1.00 92.38 129 LYS A CA 1
ATOM 1084 C C . LYS A 1 129 ? -7.586 11.293 -2.330 1.00 92.38 129 LYS A C 1
ATOM 1086 O O . LYS A 1 129 ? -8.781 11.282 -2.049 1.00 92.38 129 LYS A O 1
ATOM 1091 N N . ALA A 1 130 ? -6.723 10.432 -1.795 1.00 92.00 130 ALA A N 1
ATOM 1092 C CA . ALA A 1 130 ? -7.110 9.382 -0.858 1.00 92.00 130 ALA A CA 1
ATOM 1093 C C . ALA A 1 130 ? -7.695 9.961 0.439 1.00 92.00 130 ALA A C 1
ATOM 1095 O O . ALA A 1 130 ? -8.679 9.441 0.962 1.00 92.00 130 ALA A O 1
ATOM 1096 N N . ARG A 1 131 ? -7.144 11.074 0.939 1.00 93.31 131 ARG A N 1
ATOM 1097 C CA . ARG A 1 131 ? -7.699 11.799 2.089 1.00 93.31 131 ARG A CA 1
ATOM 1098 C C . ARG A 1 131 ? -9.108 12.308 1.795 1.00 93.31 131 ARG A C 1
ATOM 1100 O O . ARG A 1 131 ? -9.985 12.150 2.637 1.00 93.31 131 ARG A O 1
ATOM 1107 N N . THR A 1 132 ? -9.329 12.869 0.611 1.00 93.94 132 THR A N 1
ATOM 1108 C CA . THR A 1 132 ? -10.652 13.349 0.187 1.00 93.94 132 THR A CA 1
ATOM 1109 C C . THR A 1 132 ? -11.660 12.200 0.132 1.00 93.94 132 THR A C 1
ATOM 1111 O O . THR A 1 132 ? -12.720 12.294 0.747 1.00 93.94 132 THR A O 1
ATOM 1114 N N . ALA A 1 133 ? -11.292 11.076 -0.491 1.00 93.69 133 ALA A N 1
ATOM 1115 C CA . ALA A 1 133 ? -12.124 9.872 -0.531 1.00 93.69 133 ALA A CA 1
ATOM 1116 C C . ALA A 1 133 ? -12.441 9.335 0.878 1.00 93.69 133 ALA A C 1
ATOM 1118 O O . ALA A 1 133 ? -13.574 8.964 1.172 1.00 93.69 133 ALA A O 1
ATOM 1119 N N . PHE A 1 134 ? -11.461 9.340 1.789 1.00 92.31 134 PHE A N 1
ATOM 1120 C CA . PHE A 1 134 ? -11.678 8.921 3.174 1.00 92.31 134 PHE A CA 1
ATOM 1121 C C . PHE A 1 134 ? -12.679 9.829 3.903 1.00 92.31 134 PHE A C 1
ATOM 1123 O O . PHE A 1 134 ? -13.546 9.333 4.621 1.00 92.31 134 PHE A O 1
ATOM 1130 N N . LEU A 1 135 ? -12.581 11.148 3.718 1.00 92.00 135 LEU A N 1
ATOM 1131 C CA . LEU A 1 135 ? -13.475 12.120 4.354 1.00 92.00 135 LEU A CA 1
ATOM 1132 C C . LEU A 1 135 ? -14.906 12.060 3.809 1.00 92.00 135 LEU A C 1
ATOM 1134 O O . LEU A 1 135 ? -15.850 12.231 4.578 1.00 92.00 135 LEU A O 1
ATOM 1138 N N . GLN A 1 136 ? -15.086 11.768 2.520 1.00 93.12 136 GLN A N 1
ATOM 1139 C CA . GLN A 1 136 ? -16.415 11.563 1.930 1.00 93.12 136 GLN A CA 1
ATOM 1140 C C . GLN A 1 136 ? -17.169 10.407 2.604 1.00 93.12 136 GLN A C 1
ATOM 1142 O O . GLN A 1 136 ? -18.379 10.478 2.794 1.00 93.12 136 GLN A O 1
ATOM 1147 N N . LEU A 1 137 ? -16.448 9.379 3.059 1.00 91.19 137 LEU A N 1
ATOM 1148 C CA . LEU A 1 137 ? -17.013 8.214 3.743 1.00 91.19 137 LEU A CA 1
ATOM 1149 C C . LEU A 1 137 ? -17.111 8.391 5.274 1.00 91.19 137 LEU A C 1
ATOM 1151 O O . LEU A 1 137 ? -17.304 7.408 5.989 1.00 91.19 137 LEU A O 1
ATOM 1155 N N . LYS A 1 138 ? -17.020 9.626 5.803 1.00 89.88 138 LYS A N 1
ATOM 1156 C CA . LYS A 1 138 ? -17.021 9.912 7.258 1.00 89.88 138 LYS A CA 1
ATOM 1157 C C . LYS A 1 138 ? -18.164 9.239 8.026 1.00 89.88 138 LYS A C 1
ATOM 1159 O O . LYS A 1 138 ? -17.950 8.710 9.114 1.00 89.88 138 LYS A O 1
ATOM 1164 N N . ASN A 1 139 ? -19.361 9.219 7.441 1.00 88.69 139 ASN A N 1
ATOM 1165 C CA . ASN A 1 139 ? -20.554 8.668 8.081 1.00 88.69 139 ASN A CA 1
ATOM 1166 C C . ASN A 1 139 ? -20.444 7.144 8.244 1.00 88.69 139 ASN A C 1
ATOM 1168 O O . ASN A 1 139 ? -20.876 6.603 9.256 1.00 88.69 139 ASN A O 1
ATOM 1172 N N . ILE A 1 140 ? -19.797 6.461 7.292 1.00 88.94 140 ILE A N 1
ATOM 1173 C CA . ILE A 1 140 ? -19.580 5.008 7.321 1.00 88.94 140 ILE A CA 1
ATOM 1174 C C . ILE A 1 140 ? -18.632 4.630 8.462 1.00 88.94 140 ILE A C 1
ATOM 1176 O O . ILE A 1 140 ? -18.869 3.654 9.173 1.00 88.94 140 ILE A O 1
ATOM 1180 N N . TRP A 1 141 ? -17.570 5.413 8.676 1.00 86.62 141 TRP A N 1
ATOM 1181 C CA . TRP A 1 141 ? -16.597 5.147 9.740 1.00 86.62 141 TRP A CA 1
ATOM 1182 C C . TRP A 1 141 ? -17.219 5.269 11.133 1.00 86.62 141 TRP A C 1
ATOM 1184 O O . TRP A 1 141 ? -16.938 4.440 11.999 1.00 86.62 141 TRP A O 1
ATOM 1194 N N . ASN A 1 142 ? -18.123 6.233 11.314 1.00 81.88 142 ASN A N 1
ATOM 1195 C CA . ASN A 1 142 ? -18.802 6.494 12.585 1.00 81.88 142 ASN A CA 1
ATOM 1196 C C . ASN A 1 142 ? -20.001 5.565 12.847 1.00 81.88 142 ASN A C 1
ATOM 1198 O O . ASN A 1 142 ? -20.507 5.513 13.968 1.00 81.88 142 ASN A O 1
ATOM 1202 N N . LEU A 1 143 ? -20.460 4.812 11.842 1.00 86.31 143 LEU A N 1
ATOM 1203 C CA . LEU A 1 143 ? -21.644 3.966 11.968 1.00 86.31 143 LEU A CA 1
ATOM 1204 C C . LEU A 1 143 ? -21.367 2.766 12.888 1.00 86.31 143 LEU A C 1
ATOM 1206 O O . LEU A 1 143 ? -20.511 1.933 12.588 1.00 86.31 143 LEU A O 1
ATOM 1210 N N . LYS A 1 144 ? -22.089 2.661 14.010 1.00 82.44 144 LYS A N 1
ATOM 1211 C CA . LYS A 1 144 ? -21.881 1.600 15.018 1.00 82.44 144 LYS A CA 1
ATOM 1212 C C . LYS A 1 144 ? -22.344 0.211 14.560 1.00 82.44 144 LYS A C 1
ATOM 1214 O O . LYS A 1 144 ? -21.808 -0.783 15.028 1.00 82.44 144 LYS A O 1
ATOM 1219 N N . GLN A 1 145 ? -23.308 0.151 13.642 1.00 87.88 145 GLN A N 1
ATOM 1220 C CA . GLN A 1 145 ? -23.884 -1.101 13.132 1.00 87.88 145 GLN A CA 1
ATOM 1221 C C . GLN A 1 145 ? -22.932 -1.871 12.203 1.00 87.88 145 GLN A C 1
ATOM 1223 O O . GLN A 1 145 ? -23.057 -3.082 12.049 1.00 87.88 145 GLN A O 1
ATOM 1228 N N . LEU A 1 146 ? -21.975 -1.183 11.572 1.00 84.81 146 LEU A N 1
ATOM 1229 C CA . LEU A 1 146 ? -21.010 -1.825 10.686 1.00 84.81 146 LEU A CA 1
ATOM 1230 C C . LEU A 1 146 ? -19.846 -2.401 11.482 1.00 84.81 146 LEU A C 1
ATOM 1232 O O . LEU A 1 146 ? -19.165 -1.682 12.220 1.00 84.81 146 LEU A O 1
ATOM 1236 N N . SER A 1 147 ? -19.559 -3.679 11.243 1.00 86.19 147 SER A N 1
ATOM 1237 C CA . SER A 1 147 ? -18.377 -4.325 11.802 1.00 86.19 147 SER A CA 1
ATOM 1238 C C . SER A 1 147 ? -17.091 -3.673 11.287 1.00 86.19 147 SER A C 1
ATOM 1240 O O . SER A 1 147 ? -17.014 -3.145 10.169 1.00 86.19 147 SER A O 1
ATOM 1242 N N . THR A 1 148 ? -16.042 -3.742 12.102 1.00 80.69 148 THR A N 1
ATOM 1243 C CA . THR A 1 148 ? -14.702 -3.249 11.756 1.00 80.69 148 THR A CA 1
ATOM 1244 C C . THR A 1 148 ? -14.177 -3.891 10.470 1.00 80.69 148 THR A C 1
ATOM 1246 O O . THR A 1 148 ? -13.631 -3.191 9.622 1.00 80.69 148 THR A O 1
ATOM 1249 N N . ASN A 1 149 ? -14.431 -5.186 10.260 1.00 83.44 149 ASN A N 1
ATOM 1250 C CA . ASN A 1 149 ? -14.033 -5.917 9.053 1.00 83.44 149 ASN A CA 1
ATOM 1251 C C . ASN A 1 149 ? -14.664 -5.346 7.775 1.00 83.44 149 ASN A C 1
ATOM 1253 O O . ASN A 1 149 ? -13.981 -5.197 6.761 1.00 83.44 149 ASN A O 1
ATOM 1257 N N . ILE A 1 150 ? -15.950 -4.979 7.813 1.00 86.62 150 ILE A N 1
ATOM 1258 C CA . ILE A 1 150 ? -16.627 -4.363 6.661 1.00 86.62 150 ILE A CA 1
ATOM 1259 C C . ILE A 1 150 ? -16.029 -2.981 6.378 1.00 86.62 150 ILE A C 1
ATOM 1261 O O . ILE A 1 150 ? -15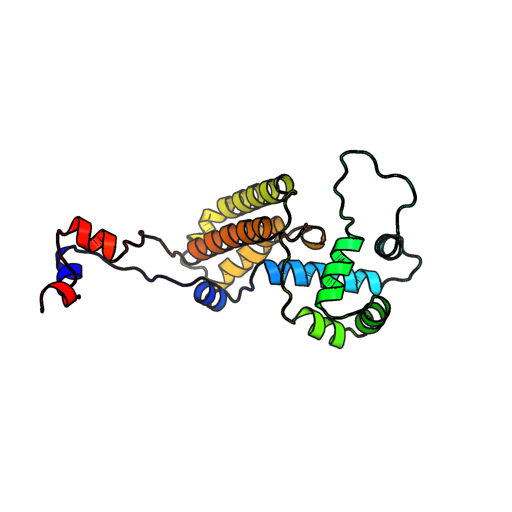.706 -2.676 5.230 1.00 86.62 150 ILE A O 1
ATOM 1265 N N . LYS A 1 151 ? -15.787 -2.172 7.415 1.00 85.75 151 LYS A N 1
ATOM 1266 C CA . LYS A 1 151 ? -15.148 -0.855 7.261 1.00 85.75 151 LYS A CA 1
ATOM 1267 C C . LYS A 1 151 ? -13.739 -0.969 6.671 1.00 85.75 151 LYS A C 1
ATOM 1269 O O . LYS A 1 151 ? -13.397 -0.227 5.754 1.00 85.75 151 LYS A O 1
ATOM 1274 N N . VAL A 1 152 ? -12.935 -1.929 7.127 1.00 87.06 152 VAL A N 1
ATOM 1275 C CA . VAL A 1 152 ? -11.592 -2.181 6.577 1.00 87.06 152 VAL A CA 1
ATOM 1276 C C . VAL A 1 152 ? -11.664 -2.618 5.109 1.00 87.06 152 VAL A C 1
ATOM 1278 O O . VAL A 1 152 ? -10.863 -2.153 4.297 1.00 87.06 152 VAL A O 1
ATOM 1281 N N . ARG A 1 153 ? -12.650 -3.440 4.721 1.00 89.50 153 ARG A N 1
ATOM 1282 C CA . ARG A 1 153 ? -12.878 -3.792 3.307 1.00 89.50 153 ARG A CA 1
ATOM 1283 C C . ARG A 1 153 ? -13.205 -2.560 2.464 1.00 89.50 153 ARG A C 1
ATOM 1285 O O . ARG A 1 153 ? -12.569 -2.369 1.432 1.00 89.50 153 ARG A O 1
ATOM 1292 N N . ILE A 1 154 ? -14.113 -1.702 2.929 1.00 90.50 154 ILE A N 1
ATOM 1293 C CA . ILE A 1 154 ? -14.478 -0.450 2.243 1.00 90.50 154 ILE A CA 1
ATOM 1294 C C . ILE A 1 154 ? -13.265 0.483 2.116 1.00 90.50 154 ILE A C 1
ATOM 1296 O O . ILE A 1 154 ? -13.068 1.109 1.071 1.00 90.50 154 ILE A O 1
ATOM 1300 N N . PHE A 1 155 ? -12.424 0.562 3.151 1.00 90.38 155 PHE A N 1
ATOM 1301 C CA . PHE A 1 155 ? -11.173 1.318 3.113 1.00 90.38 155 PHE A CA 1
ATOM 1302 C C . PHE A 1 155 ? -10.215 0.776 2.046 1.00 90.38 155 PHE A C 1
ATOM 1304 O O . PHE A 1 155 ? -9.699 1.554 1.242 1.00 90.38 155 PHE A O 1
ATOM 1311 N N . ASN A 1 156 ? -10.014 -0.544 1.997 1.00 89.00 156 ASN A N 1
ATOM 1312 C CA . ASN A 1 156 ? -9.143 -1.188 1.014 1.00 89.00 156 ASN A CA 1
ATOM 1313 C C . ASN A 1 156 ? -9.611 -0.918 -0.427 1.00 89.00 156 ASN A C 1
ATOM 1315 O O . ASN A 1 156 ? -8.793 -0.589 -1.285 1.00 89.00 156 ASN A O 1
ATOM 1319 N N . THR A 1 157 ? -10.917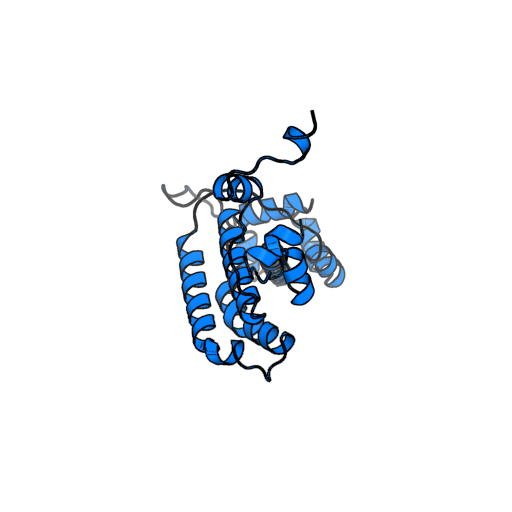 -1.013 -0.691 1.00 91.25 157 THR A N 1
ATOM 1320 C CA . THR A 1 157 ? -11.471 -0.869 -2.046 1.00 91.25 157 THR A CA 1
ATOM 1321 C C . THR A 1 157 ? -11.528 0.573 -2.532 1.00 91.25 157 THR A C 1
ATOM 1323 O O . THR A 1 157 ? -11.309 0.807 -3.713 1.00 91.25 157 THR A O 1
ATOM 1326 N N . ASN A 1 158 ? -11.811 1.539 -1.654 1.00 91.12 158 ASN A N 1
ATOM 1327 C CA . ASN A 1 158 ? -12.057 2.924 -2.071 1.00 91.12 158 ASN A CA 1
ATOM 1328 C C . ASN A 1 158 ? -10.865 3.844 -1.800 1.00 91.12 158 ASN A C 1
ATOM 1330 O O . ASN A 1 158 ? -10.459 4.618 -2.660 1.00 91.12 158 ASN A O 1
ATOM 1334 N N . VAL A 1 159 ? -10.274 3.762 -0.607 1.00 91.50 159 VAL A N 1
ATOM 1335 C CA . VAL A 1 159 ? -9.224 4.698 -0.177 1.00 91.50 159 VAL A CA 1
ATOM 1336 C C . VAL A 1 159 ? -7.845 4.156 -0.529 1.00 91.50 159 VAL A C 1
ATOM 1338 O O . VAL A 1 159 ? -7.045 4.850 -1.158 1.00 91.50 159 VAL A O 1
ATOM 1341 N N . LYS A 1 160 ? -7.567 2.898 -0.170 1.00 90.94 160 LYS A N 1
ATOM 1342 C CA . LYS A 1 160 ? -6.270 2.262 -0.430 1.00 90.94 160 LYS A CA 1
ATOM 1343 C C . LYS A 1 160 ? -6.033 2.054 -1.927 1.00 90.94 160 LYS A C 1
ATOM 1345 O O . LYS A 1 160 ? -4.909 2.238 -2.387 1.00 90.94 160 LYS A O 1
ATOM 1350 N N . ALA A 1 161 ? -7.087 1.762 -2.692 1.00 91.44 161 ALA A N 1
ATOM 1351 C CA . ALA A 1 161 ? -7.022 1.665 -4.149 1.00 91.44 161 ALA A CA 1
ATOM 1352 C C . ALA A 1 161 ? -6.609 2.988 -4.812 1.00 91.44 161 ALA A C 1
ATOM 1354 O O . ALA A 1 161 ? -5.721 2.978 -5.656 1.00 91.44 161 ALA A O 1
ATOM 1355 N N . VAL A 1 162 ? -7.189 4.123 -4.399 1.00 91.50 162 VAL A N 1
ATOM 1356 C CA . VAL A 1 162 ? -6.806 5.457 -4.903 1.00 91.50 162 VAL A CA 1
ATOM 1357 C C . VAL A 1 162 ? -5.385 5.817 -4.479 1.00 91.50 162 VAL A C 1
ATOM 1359 O O . VAL A 1 162 ? -4.613 6.343 -5.279 1.00 91.50 162 VAL A O 1
ATOM 1362 N N . LEU A 1 163 ? -5.030 5.511 -3.229 1.00 90.50 163 LEU A N 1
ATOM 1363 C CA . LEU A 1 163 ? -3.707 5.790 -2.686 1.00 90.50 163 LEU A CA 1
ATOM 1364 C C . LEU A 1 163 ? -2.616 5.037 -3.453 1.00 90.50 163 LEU A C 1
ATOM 1366 O O . LEU A 1 163 ? -1.652 5.658 -3.879 1.00 90.50 163 LEU A O 1
ATOM 1370 N N . LEU A 1 164 ? -2.780 3.724 -3.634 1.00 89.00 164 LEU A N 1
ATOM 1371 C CA . LEU A 1 164 ? -1.787 2.818 -4.224 1.00 89.00 164 LEU A CA 1
ATOM 1372 C C . LEU A 1 164 ? -2.024 2.531 -5.711 1.00 89.00 164 LEU A C 1
ATOM 1374 O O . LEU A 1 164 ? -1.428 1.600 -6.267 1.00 89.00 164 LEU A O 1
ATOM 1378 N N . TYR A 1 165 ? -2.905 3.287 -6.365 1.00 88.19 165 TYR A N 1
ATOM 1379 C CA . TYR A 1 165 ? -3.053 3.221 -7.814 1.00 88.19 165 TYR A CA 1
ATOM 1380 C C . TYR A 1 165 ? -1.698 3.522 -8.441 1.00 88.19 165 TYR A C 1
ATOM 1382 O O . TYR A 1 165 ? -1.060 4.468 -7.999 1.00 88.19 165 TYR A O 1
ATOM 1390 N N . GLY A 1 166 ? -1.231 2.739 -9.416 1.00 81.56 166 GLY A N 1
ATOM 1391 C CA . GLY A 1 166 ? 0.046 2.969 -10.103 1.00 81.56 166 GLY A CA 1
ATOM 1392 C C . GLY A 1 166 ? 1.287 2.941 -9.201 1.00 81.56 166 GLY A C 1
ATOM 1393 O O . GLY A 1 166 ? 2.301 3.544 -9.555 1.00 81.56 166 GLY A O 1
ATOM 1394 N N . ALA A 1 167 ? 1.212 2.319 -8.021 1.00 82.06 167 ALA A N 1
ATOM 1395 C CA . ALA A 1 167 ? 2.347 2.221 -7.107 1.00 82.06 167 ALA A CA 1
ATOM 1396 C C . ALA A 1 167 ? 3.451 1.280 -7.619 1.00 82.06 167 ALA A C 1
ATOM 1398 O O . ALA A 1 167 ? 4.593 1.357 -7.165 1.00 82.06 167 ALA A O 1
ATOM 1399 N N . GLU A 1 168 ? 3.144 0.436 -8.612 1.00 77.31 168 GLU A N 1
ATOM 1400 C CA . GLU A 1 168 ? 4.100 -0.463 -9.264 1.00 77.31 168 GLU A CA 1
ATOM 1401 C C . GLU A 1 168 ? 5.317 0.299 -9.816 1.00 77.31 168 GLU A C 1
ATOM 1403 O O . GLU A 1 168 ? 6.446 -0.197 -9.756 1.00 77.31 168 GLU A O 1
ATOM 1408 N N . THR A 1 169 ? 5.089 1.528 -10.294 1.00 70.38 169 THR A N 1
ATOM 1409 C CA . THR A 1 169 ? 6.091 2.399 -10.923 1.00 70.38 169 THR A CA 1
ATOM 1410 C C . THR A 1 169 ? 6.637 3.480 -9.990 1.00 70.38 169 THR A C 1
ATOM 1412 O O . THR A 1 169 ? 7.396 4.340 -10.434 1.00 70.38 169 THR A O 1
ATOM 1415 N N . TRP A 1 170 ? 6.242 3.498 -8.712 1.00 75.31 170 TRP A N 1
ATOM 1416 C CA . TRP A 1 170 ? 6.746 4.488 -7.759 1.00 75.31 170 TRP A CA 1
ATOM 1417 C C . TRP A 1 170 ? 8.208 4.258 -7.419 1.00 75.31 170 TRP A C 1
ATOM 1419 O O . TRP A 1 170 ? 8.654 3.127 -7.261 1.00 75.31 170 TRP A O 1
ATOM 1429 N N . ARG A 1 171 ? 8.946 5.330 -7.142 1.00 67.50 171 ARG A N 1
ATOM 1430 C CA . ARG A 1 171 ? 10.236 5.181 -6.474 1.00 67.50 171 ARG A CA 1
ATOM 1431 C C . ARG A 1 171 ? 9.988 4.841 -4.999 1.00 67.50 171 ARG A C 1
ATOM 1433 O O . ARG A 1 171 ? 9.471 5.666 -4.247 1.00 67.50 171 ARG A O 1
ATOM 1440 N N . THR A 1 172 ? 10.342 3.628 -4.579 1.00 66.50 172 THR A N 1
ATOM 1441 C CA . THR A 1 172 ? 10.180 3.127 -3.202 1.00 66.50 172 THR A CA 1
ATOM 1442 C C . THR A 1 172 ? 11.242 3.736 -2.291 1.00 66.50 172 THR A C 1
ATOM 1444 O O . THR A 1 172 ? 12.230 3.100 -1.945 1.00 66.50 172 THR A O 1
ATOM 1447 N N . THR A 1 173 ? 11.069 5.012 -1.944 1.00 68.44 173 THR A N 1
ATOM 1448 C CA . THR A 1 173 ? 11.940 5.700 -0.984 1.00 68.44 173 THR A CA 1
ATOM 1449 C C . THR A 1 173 ? 11.420 5.482 0.431 1.00 68.44 173 THR A C 1
ATOM 1451 O O . THR A 1 173 ? 10.207 5.427 0.652 1.00 68.44 173 THR A O 1
ATOM 1454 N N . THR A 1 174 ? 12.320 5.417 1.411 1.00 68.81 174 THR A N 1
ATOM 1455 C CA . THR A 1 174 ? 11.937 5.310 2.828 1.00 68.81 174 THR A CA 1
ATOM 1456 C C . THR A 1 174 ? 10.993 6.438 3.250 1.00 68.81 174 THR A C 1
ATOM 1458 O O . THR A 1 174 ? 10.055 6.204 4.002 1.00 68.81 174 THR A O 1
ATOM 1461 N N . THR A 1 175 ? 11.180 7.650 2.724 1.00 71.62 175 THR A N 1
ATOM 1462 C CA . THR A 1 175 ? 10.310 8.807 2.982 1.00 71.62 175 THR A CA 1
ATOM 1463 C C . THR A 1 175 ? 8.912 8.644 2.390 1.00 71.62 175 THR A C 1
ATOM 1465 O O . THR A 1 175 ? 7.928 8.868 3.089 1.00 71.62 175 THR A O 1
ATOM 1468 N N . THR A 1 176 ? 8.809 8.203 1.134 1.00 74.88 176 THR A N 1
ATOM 1469 C CA . THR A 1 176 ? 7.527 7.955 0.454 1.00 74.88 176 THR A CA 1
ATOM 1470 C C . THR A 1 176 ? 6.737 6.866 1.167 1.00 74.88 176 THR A C 1
ATOM 1472 O O . THR A 1 176 ? 5.550 7.024 1.434 1.00 74.88 176 THR A O 1
ATOM 1475 N N . ILE A 1 177 ? 7.410 5.776 1.528 1.00 79.56 177 ILE A N 1
ATOM 1476 C CA . ILE A 1 177 ? 6.782 4.631 2.184 1.00 79.56 177 ILE A CA 1
ATOM 1477 C C . ILE A 1 177 ? 6.335 5.001 3.594 1.00 79.56 177 ILE A C 1
ATOM 1479 O O . ILE A 1 177 ? 5.189 4.738 3.948 1.00 79.56 177 ILE A O 1
ATOM 1483 N N . LYS A 1 178 ? 7.175 5.704 4.367 1.00 80.25 178 LYS A N 1
ATOM 1484 C CA . LYS A 1 178 ? 6.781 6.241 5.677 1.00 80.25 178 LYS A CA 1
ATOM 1485 C C . LYS A 1 178 ? 5.570 7.165 5.565 1.00 80.25 178 LYS A C 1
ATOM 1487 O O . LYS A 1 178 ? 4.641 7.030 6.351 1.00 80.25 178 LYS A O 1
ATOM 1492 N N . MET A 1 179 ? 5.537 8.060 4.578 1.00 83.06 179 MET A N 1
ATOM 1493 C CA . MET A 1 179 ? 4.412 8.976 4.374 1.00 83.06 179 MET A CA 1
ATOM 1494 C C . MET A 1 179 ? 3.098 8.231 4.089 1.00 83.06 179 MET A C 1
ATOM 1496 O O . MET A 1 179 ? 2.074 8.511 4.714 1.00 83.06 179 MET A O 1
ATOM 1500 N N . VAL A 1 180 ? 3.133 7.256 3.178 1.00 85.44 180 VAL A N 1
ATOM 1501 C CA . VAL A 1 180 ? 1.981 6.407 2.836 1.00 85.44 180 VAL A CA 1
ATOM 1502 C C . VAL A 1 180 ? 1.536 5.586 4.050 1.00 85.44 180 VAL A C 1
ATOM 1504 O O . VAL A 1 180 ? 0.346 5.547 4.364 1.00 85.44 180 VAL A O 1
ATOM 1507 N N . GLN A 1 181 ? 2.482 4.996 4.785 1.00 84.25 181 GLN A N 1
ATOM 1508 C CA . GLN A 1 181 ? 2.201 4.200 5.978 1.00 84.25 181 GLN A CA 1
ATOM 1509 C C . GLN A 1 181 ? 1.573 5.032 7.101 1.00 84.25 181 GLN A C 1
ATOM 1511 O O . GLN A 1 181 ? 0.613 4.587 7.726 1.00 84.25 181 GLN A O 1
ATOM 1516 N N . VAL A 1 182 ? 2.078 6.245 7.351 1.00 84.62 182 VAL A N 1
ATOM 1517 C CA . VAL A 1 182 ? 1.517 7.169 8.351 1.00 84.62 182 VAL A CA 1
ATOM 1518 C C . VAL A 1 182 ? 0.068 7.509 8.008 1.00 84.62 182 VAL A C 1
ATOM 1520 O O . VAL A 1 182 ? -0.796 7.470 8.886 1.00 84.62 182 VAL A O 1
ATOM 1523 N N . PHE A 1 183 ? -0.225 7.781 6.733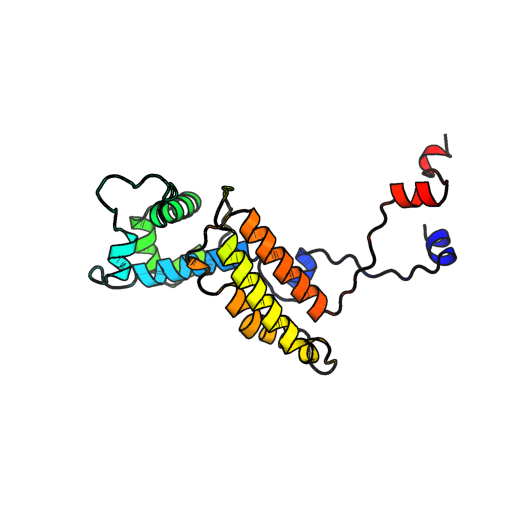 1.00 84.19 183 PHE A N 1
ATOM 1524 C CA . PHE A 1 183 ? -1.591 8.040 6.286 1.00 84.19 183 PHE A CA 1
ATOM 1525 C C . PHE A 1 183 ? -2.512 6.825 6.492 1.00 84.19 183 PHE A C 1
ATOM 1527 O O . PHE A 1 183 ? -3.594 6.976 7.062 1.00 84.19 183 PHE A O 1
ATOM 1534 N N . ILE A 1 184 ? -2.077 5.622 6.097 1.00 84.94 184 ILE A N 1
ATOM 1535 C CA . ILE A 1 184 ? -2.842 4.378 6.292 1.00 84.94 184 ILE A CA 1
ATOM 1536 C C . ILE A 1 184 ? -3.106 4.136 7.782 1.00 84.94 184 ILE A C 1
ATOM 1538 O O . ILE A 1 184 ? -4.254 3.940 8.173 1.00 84.94 184 ILE A O 1
ATOM 1542 N N . ASN A 1 185 ? -2.077 4.220 8.629 1.00 84.00 185 ASN A N 1
ATOM 1543 C CA . ASN A 1 185 ? -2.209 4.003 10.071 1.00 84.00 185 ASN A CA 1
ATOM 1544 C C . ASN A 1 185 ? -3.159 5.022 10.718 1.00 84.00 185 ASN A C 1
ATOM 1546 O O . ASN A 1 185 ? -3.953 4.657 11.582 1.00 84.00 185 ASN A O 1
ATOM 1550 N N . SER A 1 186 ? -3.122 6.286 10.282 1.00 83.62 186 SER A N 1
ATOM 1551 C CA . SER A 1 186 ? -4.064 7.314 10.739 1.00 83.62 186 SER A CA 1
ATOM 1552 C C . SER A 1 186 ? -5.511 6.959 10.377 1.00 83.62 186 SER A C 1
ATOM 1554 O O . SER A 1 186 ? -6.396 7.043 11.229 1.00 83.62 186 SER A O 1
ATOM 1556 N N . CYS A 1 187 ? -5.754 6.498 9.147 1.00 84.81 187 CYS A N 1
ATOM 1557 C CA . CYS A 1 187 ? -7.081 6.067 8.708 1.00 84.81 187 CYS A CA 1
ATOM 1558 C C . CYS A 1 187 ? -7.578 4.846 9.495 1.00 84.81 187 CYS A C 1
ATOM 1560 O O . CYS A 1 187 ? -8.714 4.848 9.964 1.00 84.81 187 CYS A O 1
ATOM 1562 N N . LEU A 1 188 ? -6.728 3.833 9.696 1.00 82.75 188 LEU A N 1
ATOM 1563 C CA . LEU A 1 188 ? -7.081 2.623 10.448 1.00 82.75 188 LEU A CA 1
ATOM 1564 C C . LEU 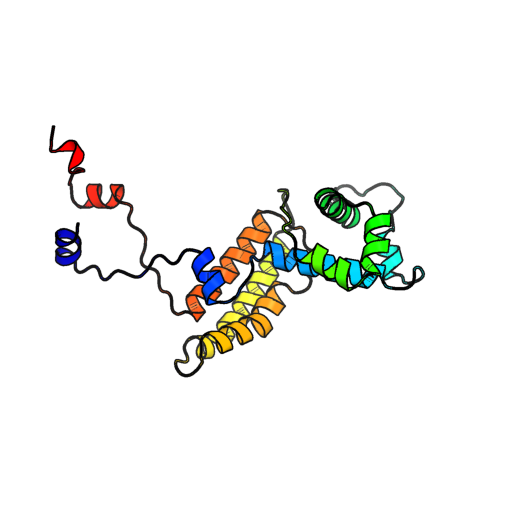A 1 188 ? -7.418 2.937 11.911 1.00 82.75 188 LEU A C 1
ATOM 1566 O O . LEU A 1 188 ? -8.411 2.432 12.425 1.00 82.75 188 LEU A O 1
ATOM 1570 N N . ARG A 1 189 ? -6.653 3.823 12.565 1.00 81.25 189 ARG A N 1
ATOM 1571 C CA . ARG A 1 189 ? -6.962 4.281 13.931 1.00 81.25 189 ARG A CA 1
ATOM 1572 C C . ARG A 1 189 ? -8.331 4.953 14.012 1.00 81.25 189 ARG A C 1
ATOM 1574 O O . ARG A 1 189 ? -9.104 4.631 14.907 1.00 81.25 189 ARG A O 1
ATOM 1581 N N . LYS A 1 190 ? -8.667 5.809 13.041 1.00 82.25 190 LYS A N 1
ATOM 1582 C CA . LYS A 1 190 ? -9.995 6.439 12.954 1.00 82.25 190 LYS A CA 1
ATOM 1583 C C . LYS A 1 190 ? -11.115 5.421 12.720 1.00 82.25 190 LYS A C 1
ATOM 1585 O O . LYS A 1 190 ? -12.150 5.517 13.364 1.00 82.25 190 LYS A O 1
ATOM 1590 N N . ILE A 1 191 ? -10.906 4.423 11.855 1.00 81.25 191 ILE A N 1
ATOM 1591 C CA . ILE A 1 191 ? -11.884 3.345 11.599 1.00 81.25 191 ILE A CA 1
ATOM 1592 C C . ILE A 1 191 ? -12.156 2.517 12.860 1.00 81.25 191 ILE A C 1
ATOM 1594 O O . ILE A 1 191 ? -13.296 2.128 13.109 1.00 81.25 191 ILE A O 1
ATOM 1598 N N . LEU A 1 192 ? -11.118 2.257 13.653 1.00 77.06 192 LEU A N 1
ATOM 1599 C CA . LEU A 1 192 ? -11.220 1.530 14.918 1.00 77.06 192 LEU A CA 1
ATOM 1600 C C . LEU A 1 192 ? -11.674 2.413 16.093 1.00 77.06 192 LEU A C 1
ATOM 1602 O O . LEU A 1 192 ? -11.724 1.929 17.219 1.00 77.06 192 LEU A O 1
ATOM 1606 N N . ASN A 1 193 ? -11.994 3.688 15.844 1.00 75.38 193 ASN A N 1
ATOM 1607 C CA . ASN A 1 193 ? -12.337 4.685 16.859 1.00 75.38 193 ASN A CA 1
ATOM 1608 C C . ASN A 1 193 ? -11.290 4.809 17.987 1.00 75.38 193 ASN A C 1
ATOM 1610 O O . ASN A 1 193 ? -11.620 5.072 19.141 1.00 75.38 193 ASN A O 1
ATOM 1614 N N . ILE A 1 194 ? -10.014 4.614 17.653 1.00 68.88 194 ILE A N 1
ATOM 1615 C CA . ILE A 1 194 ? -8.903 4.785 18.588 1.00 68.88 194 ILE A CA 1
ATOM 1616 C C . ILE A 1 194 ? -8.575 6.278 18.635 1.00 68.88 194 ILE A C 1
ATOM 1618 O O . ILE A 1 194 ? -8.028 6.830 17.675 1.00 68.88 194 ILE A O 1
ATOM 1622 N N . HIS A 1 195 ? -8.933 6.927 19.743 1.00 59.97 195 HIS A N 1
ATOM 1623 C CA . HIS A 1 195 ? -8.523 8.295 20.051 1.00 59.97 195 HIS A CA 1
ATOM 1624 C C . HIS A 1 195 ? -7.192 8.301 20.803 1.00 59.97 195 HIS A C 1
ATOM 1626 O O . HIS A 1 195 ? -6.961 7.473 21.680 1.00 59.97 195 HIS A O 1
ATOM 1632 N N . TRP A 1 196 ? -6.339 9.262 20.460 1.00 54.22 196 TRP A N 1
ATOM 1633 C CA . TRP A 1 196 ? -5.210 9.654 21.298 1.00 54.22 196 TRP A CA 1
ATOM 1634 C C . TRP A 1 196 ? -5.708 10.616 22.381 1.00 54.22 196 TRP A C 1
ATOM 1636 O O . TRP A 1 196 ? -6.497 11.513 22.078 1.00 54.22 196 TRP A O 1
ATOM 1646 N N . PRO A 1 197 ? -5.199 10.476 23.607 1.00 51.00 197 PRO A N 1
ATOM 1647 C CA . PRO A 1 197 ? -4.559 11.607 24.249 1.00 51.00 197 PRO A CA 1
ATOM 1648 C C . PRO A 1 197 ? -3.085 11.285 24.506 1.00 51.00 197 PRO A C 1
ATOM 1650 O O . PRO A 1 197 ? -2.688 10.130 24.651 1.00 51.00 197 PRO A O 1
ATOM 1653 N N . ASP A 1 198 ? -2.280 12.333 24.450 1.00 48.62 198 ASP A N 1
ATOM 1654 C CA . ASP A 1 198 ? -0.826 12.337 24.323 1.00 48.62 198 ASP A CA 1
ATOM 1655 C C . ASP A 1 198 ? -0.070 11.480 25.355 1.00 48.62 198 ASP A C 1
ATOM 1657 O O . ASP A 1 198 ? -0.442 11.387 26.524 1.00 48.62 198 ASP A O 1
ATOM 1661 N N . THR A 1 199 ? 1.054 10.889 24.934 1.00 49.41 199 THR A N 1
ATOM 1662 C CA . THR A 1 199 ? 2.016 10.263 25.853 1.00 49.41 199 THR A CA 1
ATOM 1663 C C . THR A 1 199 ? 2.785 11.349 26.608 1.00 49.41 199 THR A C 1
ATOM 1665 O O . THR A 1 199 ? 3.567 12.082 26.007 1.00 49.41 199 THR A O 1
ATOM 1668 N N . ILE A 1 200 ? 2.612 11.421 27.929 1.00 46.81 200 ILE A N 1
ATOM 1669 C CA . ILE A 1 200 ? 3.518 12.144 28.834 1.00 46.81 200 ILE A CA 1
ATOM 1670 C C . ILE A 1 200 ? 4.618 11.153 29.246 1.00 46.81 200 ILE A C 1
ATOM 1672 O O . ILE A 1 200 ? 4.307 10.060 29.717 1.00 46.81 200 ILE A O 1
ATOM 1676 N N . SER A 1 201 ? 5.896 11.483 29.029 1.00 53.84 201 SER A N 1
ATOM 1677 C CA . SER A 1 201 ? 7.021 10.665 29.514 1.00 53.84 201 SER A CA 1
ATOM 1678 C C . SER A 1 201 ? 7.124 10.737 31.040 1.00 53.84 201 SER A C 1
ATOM 1680 O O . SER A 1 201 ? 6.756 11.750 31.629 1.00 53.84 201 SER A O 1
ATOM 1682 N N . ASN A 1 202 ? 7.677 9.705 31.690 1.00 51.84 202 ASN A N 1
ATOM 1683 C CA . ASN A 1 202 ? 7.882 9.719 33.148 1.00 51.84 202 ASN A CA 1
ATOM 1684 C C . ASN A 1 202 ? 8.682 10.953 33.605 1.00 51.84 202 ASN A C 1
ATOM 1686 O O . ASN A 1 202 ? 8.312 11.578 34.591 1.00 51.84 202 ASN A O 1
ATOM 1690 N N . SER A 1 203 ? 9.680 11.376 32.820 1.00 56.75 203 SER A N 1
ATOM 1691 C CA . SER A 1 203 ? 10.443 12.609 33.058 1.00 56.75 203 SER A CA 1
ATOM 1692 C C . SER A 1 203 ? 9.580 13.875 33.091 1.00 56.75 203 SER A C 1
ATOM 1694 O O . SER A 1 203 ? 9.718 14.691 33.994 1.00 56.75 203 SER A O 1
ATOM 1696 N N . LEU A 1 204 ? 8.655 14.016 32.138 1.00 57.16 204 LEU A N 1
ATOM 1697 C CA . LEU A 1 204 ? 7.758 15.169 32.030 1.00 57.16 204 LEU A CA 1
ATOM 1698 C C . LEU A 1 204 ? 6.654 15.137 33.100 1.00 57.16 204 LEU A C 1
ATOM 1700 O O . LEU A 1 204 ? 6.095 16.172 33.463 1.00 57.16 204 LEU A O 1
ATOM 1704 N N . LEU A 1 205 ? 6.313 13.944 33.593 1.00 55.41 205 LEU A N 1
ATOM 1705 C CA . LEU A 1 205 ? 5.395 13.761 34.712 1.00 55.41 205 LEU A CA 1
ATOM 1706 C C . LEU A 1 205 ? 6.047 14.210 36.027 1.00 55.41 205 LEU A C 1
ATOM 1708 O O . LEU A 1 205 ? 5.441 15.010 36.732 1.00 55.41 205 LEU A O 1
ATOM 1712 N N . TRP A 1 206 ? 7.284 13.779 36.296 1.00 63.69 206 TRP A N 1
ATOM 1713 C CA . TRP A 1 206 ? 8.078 14.182 37.465 1.00 63.69 206 TRP A CA 1
ATOM 1714 C C . TRP A 1 206 ? 8.314 15.694 37.539 1.00 63.69 206 TRP A C 1
ATOM 1716 O O . TRP A 1 206 ? 8.078 16.292 38.588 1.00 63.69 206 TRP A O 1
ATOM 1726 N N . GLU A 1 207 ? 8.671 16.320 36.412 1.00 62.56 207 GLU A N 1
ATOM 1727 C CA . GLU A 1 207 ? 8.862 17.773 36.288 1.00 62.56 207 GLU A CA 1
ATOM 1728 C C . GLU A 1 207 ? 7.576 18.559 36.591 1.00 62.56 207 GLU A C 1
ATOM 1730 O O . GLU A 1 207 ? 7.604 19.577 37.275 1.00 62.56 207 GLU A O 1
ATOM 1735 N N . ARG A 1 208 ? 6.413 18.066 36.141 1.00 55.47 208 ARG A N 1
ATOM 1736 C CA . ARG A 1 208 ? 5.116 18.702 36.431 1.00 55.47 208 ARG A CA 1
ATOM 1737 C C . ARG A 1 208 ? 4.645 18.511 37.866 1.00 55.47 208 ARG A C 1
ATOM 1739 O O . ARG A 1 208 ? 3.875 19.335 38.353 1.00 55.47 208 ARG A O 1
ATOM 1746 N N . THR A 1 209 ? 5.039 17.419 38.514 1.00 59.19 209 THR A N 1
ATOM 1747 C CA . THR A 1 209 ? 4.646 17.118 39.895 1.00 59.19 209 THR A CA 1
ATOM 1748 C C . THR A 1 209 ? 5.667 17.589 40.931 1.00 59.19 209 THR A C 1
ATOM 1750 O O . THR A 1 209 ? 5.369 17.484 42.116 1.00 59.19 209 THR A O 1
ATOM 1753 N N . ASN A 1 210 ? 6.840 18.092 40.517 1.00 64.31 210 ASN A N 1
ATOM 1754 C CA . ASN A 1 210 ? 8.003 18.343 41.383 1.00 64.31 210 ASN A CA 1
ATOM 1755 C C . ASN A 1 210 ? 8.340 17.134 42.282 1.00 64.31 210 ASN A C 1
ATOM 1757 O O . ASN A 1 210 ? 8.545 17.275 43.485 1.00 64.31 210 ASN A O 1
ATOM 1761 N N . GLN A 1 211 ? 8.343 15.928 41.711 1.00 56.75 211 GLN A N 1
ATOM 1762 C CA . GLN A 1 211 ? 8.625 14.675 42.431 1.00 56.75 211 GLN A CA 1
ATOM 1763 C C . GLN A 1 211 ? 9.842 13.998 41.797 1.00 56.75 211 GLN A C 1
ATOM 1765 O O . GLN A 1 211 ? 9.978 14.051 40.576 1.00 56.75 211 GLN A O 1
ATOM 1770 N N . LEU A 1 212 ? 10.696 13.354 42.594 1.00 56.75 212 LEU A N 1
ATOM 1771 C CA . LEU A 1 212 ? 11.852 12.596 42.102 1.00 56.75 212 LEU A CA 1
ATOM 1772 C C . LEU A 1 212 ? 11.512 11.099 41.958 1.00 56.75 212 LEU A C 1
ATOM 1774 O O . LEU A 1 212 ? 10.523 10.625 42.526 1.00 56.75 212 LEU A O 1
ATOM 1778 N N . PRO A 1 213 ? 12.277 10.328 41.165 1.00 54.50 213 PRO A N 1
ATOM 1779 C CA . PRO A 1 213 ? 12.151 8.877 41.144 1.00 54.50 213 PRO A CA 1
ATOM 1780 C C . PRO A 1 213 ? 12.409 8.314 42.546 1.00 54.50 213 PRO A C 1
ATOM 1782 O O . PRO A 1 213 ? 13.373 8.700 43.199 1.00 54.50 213 PRO A O 1
ATOM 1785 N N . ALA A 1 214 ? 11.604 7.346 42.990 1.00 52.81 214 ALA A N 1
ATOM 1786 C CA . ALA A 1 214 ? 11.768 6.725 44.313 1.00 52.81 214 ALA A CA 1
ATOM 1787 C C . ALA A 1 214 ? 13.160 6.084 44.522 1.00 52.81 214 ALA A C 1
ATOM 1789 O O . ALA A 1 214 ? 13.597 5.881 45.647 1.00 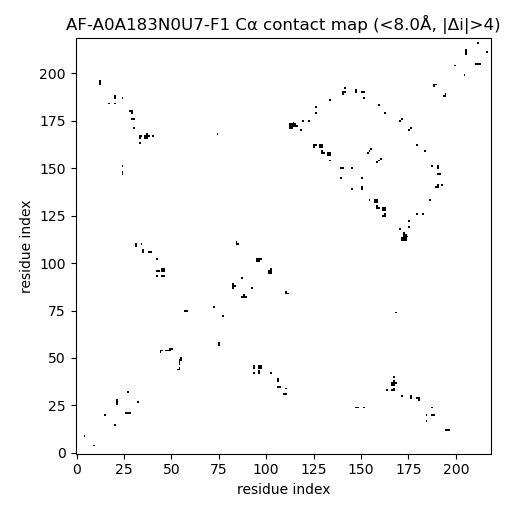52.81 214 ALA A O 1
ATOM 1790 N N . GLU A 1 215 ? 13.873 5.788 43.436 1.00 55.62 215 GLU A N 1
ATOM 1791 C CA . GLU A 1 215 ? 15.254 5.293 43.434 1.00 55.62 215 GLU A CA 1
ATOM 1792 C C . GLU A 1 215 ? 16.275 6.347 43.911 1.00 55.62 215 GLU A C 1
ATOM 1794 O O . GLU A 1 215 ? 17.338 5.983 44.408 1.00 55.62 215 GLU A O 1
ATOM 1799 N N . GLU A 1 216 ? 15.961 7.641 43.784 1.00 56.31 216 GLU A N 1
ATOM 1800 C CA . GLU A 1 216 ? 16.790 8.756 44.265 1.00 56.31 216 GLU A CA 1
ATOM 1801 C C . GLU A 1 216 ? 16.463 9.153 45.713 1.00 56.31 216 GLU A C 1
ATOM 1803 O O . GLU A 1 216 ? 17.305 9.745 46.383 1.00 56.31 216 GLU A O 1
ATOM 1808 N N . GLU A 1 217 ? 15.275 8.798 46.216 1.00 51.75 217 GLU A N 1
ATOM 1809 C CA . GLU A 1 217 ? 14.834 9.105 47.586 1.00 51.75 217 GLU A CA 1
ATOM 1810 C C . GLU A 1 217 ? 15.303 8.075 48.633 1.00 51.75 217 GLU A C 1
ATOM 1812 O O . GLU A 1 217 ? 15.339 8.393 49.818 1.00 51.75 217 GLU A O 1
ATOM 1817 N N . ILE A 1 218 ? 15.674 6.852 48.226 1.00 50.78 218 ILE A N 1
ATOM 1818 C CA . ILE A 1 218 ? 16.033 5.737 49.134 1.00 50.78 218 ILE A CA 1
ATOM 1819 C C . ILE A 1 218 ? 17.555 5.470 49.122 1.00 50.78 218 ILE A C 1
ATOM 1821 O O . ILE A 1 218 ? 18.001 4.325 49.074 1.00 50.78 218 ILE A O 1
ATOM 1825 N N . LYS A 1 219 ? 18.381 6.520 49.138 1.00 43.47 219 LYS A N 1
ATOM 1826 C CA . LYS A 1 219 ? 19.822 6.396 49.422 1.00 43.47 219 LYS A CA 1
ATOM 1827 C C . LYS A 1 219 ? 20.143 6.768 50.859 1.00 43.47 219 LYS A C 1
ATOM 1829 O O . LYS A 1 219 ? 19.650 7.822 51.308 1.00 43.47 219 LYS A O 1
#

Solvent-accessible surface area (backbone atoms only — not comparable to full-atom values): 13352 Å² total; per-residue (Å²): 121,68,67,67,45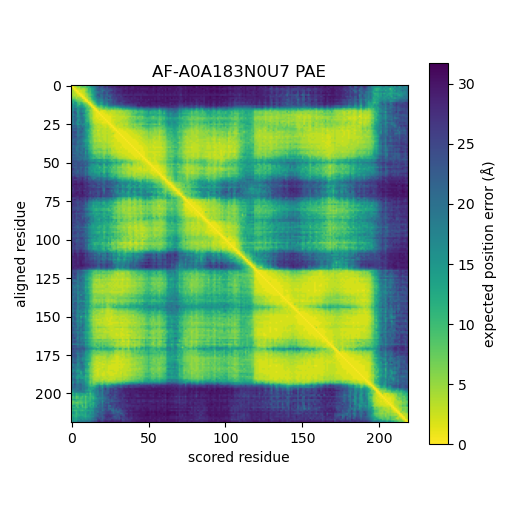,59,75,70,70,63,78,81,76,82,87,75,48,72,67,61,52,26,63,78,65,75,52,76,60,57,60,58,53,38,48,41,47,28,52,52,49,51,35,55,38,66,63,44,62,76,87,39,67,71,38,42,59,62,74,57,75,88,83,76,89,80,66,91,87,67,72,96,74,50,75,53,60,53,50,53,50,57,33,51,74,69,73,47,51,73,71,60,47,51,59,36,35,68,37,65,65,63,38,50,59,62,55,74,53,93,82,85,84,59,82,69,88,88,77,59,66,68,56,50,51,28,49,52,52,20,50,51,53,49,58,74,43,48,68,66,52,70,38,81,89,58,53,65,68,60,53,50,50,53,41,49,66,58,24,48,41,53,45,54,54,76,38,57,78,50,80,71,16,58,67,56,42,48,52,53,39,51,53,52,52,53,51,52,33,52,52,68,68,57,75,85,80,84,87,76,51,73,70,60,49,26,67,73,66,77,49,78,62,71,82,74,73,72,115

pLDDT: mean 73.12, std 14.24, range [40.0, 93.94]

Mean predicted aligned error: 13.24 Å

Foldseek 3Di:
DVVVCVVVVDDDDDPQDPVNLCVVLVHDQPLLVLLLVLLVVVLVLLPDDCPDPSVCVLVDDDDDDDDPPDDPDDLNNVVVVQCVQLVHDPVRSSVQSVVPVSSVVSSPDDGDDDADDDDVVVLVVLLVVLVVQLVVCLVVLPDPPDDLNVVSVVSCVTRVCSNCPVSSSDRPHPVSSVVSRVSVSVSSCSSVVPDDDDDDDPVNVCVVVVHDDVVVVPD

Sequence (219 aa):
MECLTKILRIRWPDTISNNRLWERTNQIPAEEEIMKKRWKWIGYTLRKAPNRVIRQALTWNPQGQRKRGRSENTSRREMEIDMRKMNKNWMELEKKAQDKVGWKMLIDGPCSIRSNRRLDADVKARVGKARTAFLQLKNIWNLKQLSTNIKVRIFNTNVKAVLLYGAETWRTTTTTIKMVQVFINSCLRKILNIHWPDTISNSLLWERTNQLPAEEEIK

Organism: NCBI:txid48269

InterPro domains:
  IPR045609 Domain of unknown function DUF6451 [PF20049] (133-165)